Protein AF-0000000087433426 (afdb_homodimer)

Organism: NCBI:txid62062

InterPro domains:
  IPR005617 Groucho/TLE, N-terminal Q-rich domain [PF03920] (25-89)
  IPR009146 Groucho/transducin-like enhancer [PTHR10814] (16-89)

Structure (mmCIF, N/CA/C/O backbone):
data_AF-0000000087433426-model_v1
#
loop_
_entity.id
_entity.type
_entity.pdbx_description
1 polymer 'Groucho/TLE N-terminal Q-rich domain-containing protein'
#
loop_
_atom_site.group_PDB
_atom_site.id
_atom_site.type_symbol
_atom_site.label_atom_id
_atom_site.label_alt_id
_atom_site.label_comp_id
_atom_site.label_asym_id
_atom_site.label_entity_id
_atom_site.label_seq_id
_atom_site.pdbx_PDB_ins_code
_atom_site.Cartn_x
_atom_site.Cartn_y
_atom_site.Cartn_z
_atom_site.occupancy
_atom_site.B_iso_or_equiv
_atom_site.auth_seq_id
_atom_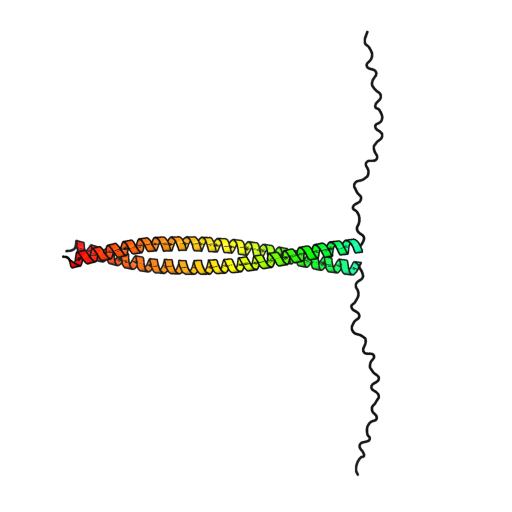site.auth_comp_id
_atom_site.auth_asym_id
_atom_site.auth_atom_id
_atom_site.pdbx_PDB_model_num
ATOM 1 N N . GLY A 1 1 ? 79.25 46.031 17.391 1 28.44 1 GLY A N 1
ATOM 2 C CA . GLY A 1 1 ? 78.562 47.062 18.188 1 28.44 1 GLY A CA 1
ATOM 3 C C . GLY A 1 1 ? 77.062 46.906 18.266 1 28.44 1 GLY A C 1
ATOM 4 O O . GLY A 1 1 ? 76.375 46.75 17.234 1 28.44 1 GLY A O 1
ATOM 5 N N . ILE A 1 2 ? 76.562 46.281 19.422 1 36 2 ILE A N 1
ATOM 6 C CA . ILE A 1 2 ? 75.438 45.469 19.719 1 36 2 ILE A CA 1
ATOM 7 C C . ILE A 1 2 ? 74.188 46.312 19.75 1 36 2 ILE A C 1
ATOM 9 O O . ILE A 1 2 ? 74 47.188 20.609 1 36 2 ILE A O 1
ATOM 13 N N . CYS A 1 3 ? 73.875 46.906 18.469 1 35.88 3 CYS A N 1
ATOM 14 C CA . CYS A 1 3 ? 72.75 47.781 18.219 1 35.88 3 CYS A CA 1
ATOM 15 C C . CYS A 1 3 ? 71.5 47.25 18.891 1 35.88 3 CYS A C 1
ATOM 17 O O . CYS A 1 3 ? 71.125 46.062 18.703 1 35.88 3 CYS A O 1
ATOM 19 N N . GLY A 1 4 ? 71.125 47.719 20.125 1 34.09 4 GLY A N 1
ATOM 20 C CA . GLY A 1 4 ? 70.062 47.531 21.109 1 34.09 4 GLY A CA 1
ATOM 21 C C . GLY A 1 4 ? 68.688 47.625 20.5 1 34.09 4 GLY A C 1
ATOM 22 O O . GLY A 1 4 ? 68.375 48.562 19.75 1 34.09 4 GLY A O 1
ATOM 23 N N . ALA A 1 5 ? 68.062 46.438 20.234 1 41.5 5 ALA A N 1
ATOM 24 C CA . ALA A 1 5 ? 66.75 46.156 19.734 1 41.5 5 ALA A CA 1
ATOM 25 C C . ALA A 1 5 ? 65.688 46.938 20.516 1 41.5 5 ALA A C 1
ATOM 27 O O . ALA A 1 5 ? 65.562 46.781 21.719 1 41.5 5 ALA A O 1
ATOM 28 N N . ARG A 1 6 ? 65.75 48.312 20.234 1 38.75 6 ARG A N 1
ATOM 29 C CA . ARG A 1 6 ? 64.688 49.125 20.828 1 38.75 6 ARG A CA 1
ATOM 30 C C . ARG A 1 6 ? 63.312 48.406 20.781 1 38.75 6 ARG A C 1
ATOM 32 O O . ARG A 1 6 ? 62.938 47.906 19.719 1 38.75 6 ARG A O 1
ATOM 39 N N . THR A 1 7 ? 62.844 47.812 21.922 1 39.16 7 THR A N 1
ATOM 40 C CA . THR A 1 7 ? 61.594 47.188 22.328 1 39.16 7 THR A CA 1
ATOM 41 C C . THR A 1 7 ? 60.406 48.094 21.953 1 39.16 7 THR A C 1
ATOM 43 O O . THR A 1 7 ? 60.344 49.25 22.344 1 39.16 7 THR A O 1
ATOM 46 N N . MET A 1 8 ? 60 47.969 20.688 1 36.06 8 MET A N 1
ATOM 47 C CA . MET A 1 8 ? 58.844 48.688 20.141 1 36.06 8 MET A CA 1
ATOM 48 C C . MET A 1 8 ? 57.688 48.719 21.156 1 36.06 8 MET A C 1
ATOM 50 O O . MET A 1 8 ? 57.438 47.719 21.844 1 36.06 8 MET A O 1
ATOM 54 N N . TYR A 1 9 ? 57.406 49.875 21.828 1 38.72 9 TYR A N 1
ATOM 55 C CA . TYR A 1 9 ? 56.344 50.188 22.766 1 38.72 9 TYR A CA 1
ATOM 56 C C . TYR A 1 9 ? 55.031 49.625 22.297 1 38.72 9 TYR A C 1
ATOM 58 O O . TYR A 1 9 ? 54.75 49.562 21.109 1 38.72 9 TYR A O 1
ATOM 66 N N . PRO A 1 10 ? 54.438 48.719 23.094 1 42.25 10 PRO A N 1
ATOM 67 C CA . PRO A 1 10 ? 53.156 48.062 22.875 1 42.25 10 PRO A CA 1
ATOM 68 C C . PRO A 1 10 ? 52.031 49.062 22.531 1 42.25 10 PRO A C 1
ATOM 70 O O . PRO A 1 10 ? 51.844 50.062 23.234 1 42.25 10 PRO A O 1
ATOM 73 N N . GLN A 1 11 ? 52 49.625 21.297 1 40.22 11 GLN A N 1
ATOM 74 C CA . GLN A 1 11 ? 50.875 50.469 20.984 1 40.22 11 GLN A CA 1
ATOM 75 C C . GLN A 1 11 ? 49.594 49.938 21.594 1 40.22 11 GLN A C 1
ATOM 77 O O . GLN A 1 11 ? 49.281 48.75 21.469 1 40.22 11 GLN A O 1
ATOM 82 N N . GLY A 1 12 ? 49.219 50.438 22.828 1 41.69 12 GLY A N 1
ATOM 83 C CA . GLY A 1 12 ? 48 50.188 23.531 1 41.69 12 GLY A CA 1
ATOM 84 C C . GLY A 1 12 ? 46.781 50.062 22.609 1 41.69 12 GLY A C 1
ATOM 85 O O . GLY A 1 12 ? 46.469 51.031 21.891 1 41.69 12 GLY A O 1
ATOM 86 N N . ARG A 1 13 ? 46.688 48.906 21.875 1 44.41 13 ARG A N 1
ATOM 87 C CA . ARG A 1 13 ? 45.469 48.656 21.125 1 44.41 13 ARG A CA 1
ATOM 88 C C . ARG A 1 13 ? 44.219 49.094 21.891 1 44.41 13 ARG A C 1
ATOM 90 O O . ARG A 1 13 ? 44.031 48.688 23.031 1 44.41 13 ARG A O 1
ATOM 97 N N . HIS A 1 14 ? 43.875 50.375 21.797 1 47.84 14 HIS A N 1
ATOM 98 C CA . HIS A 1 14 ? 42.594 50.781 22.375 1 47.84 14 HIS A CA 1
ATOM 99 C C . HIS A 1 14 ? 41.531 49.688 22.188 1 47.84 14 HIS A C 1
ATOM 101 O O . HIS A 1 14 ? 41.5 49.031 21.156 1 47.84 14 HIS A O 1
ATOM 107 N N . PRO A 1 15 ? 40.938 49.062 23.281 1 45.38 15 PRO A N 1
ATOM 108 C CA . PRO A 1 15 ? 39.844 48.094 23.188 1 45.38 15 PRO A CA 1
ATOM 109 C C . PRO A 1 15 ? 38.719 48.531 22.234 1 45.38 15 PRO A C 1
ATOM 111 O O . PRO A 1 15 ? 38.281 49.688 22.281 1 45.38 15 PRO A O 1
ATOM 114 N N . THR A 1 16 ? 38.75 48.312 20.938 1 46.22 16 THR A N 1
ATOM 115 C CA . THR A 1 16 ? 37.594 48.531 20.109 1 46.22 16 THR A CA 1
ATOM 116 C C . THR A 1 16 ? 36.281 48.219 20.875 1 46.22 16 THR A C 1
ATOM 118 O O . THR A 1 16 ? 36.219 47.219 21.562 1 46.22 16 THR A O 1
ATOM 121 N N . PRO A 1 17 ? 35.5 49.219 21.328 1 45.5 17 PRO A N 1
ATOM 122 C CA . PRO A 1 17 ? 34.219 48.844 21.953 1 45.5 17 PRO A CA 1
ATOM 123 C C . PRO A 1 17 ? 33.562 47.625 21.312 1 45.5 17 PRO A C 1
ATOM 125 O O . PRO A 1 17 ? 33.469 47.531 20.094 1 45.5 17 PRO A O 1
ATOM 128 N N . HIS A 1 18 ? 33.906 46.438 21.609 1 46.41 18 HIS A N 1
ATOM 129 C CA . HIS A 1 18 ? 33.094 45.281 21.25 1 46.41 18 HIS A CA 1
ATOM 130 C C . HIS A 1 18 ? 31.594 45.656 21.219 1 46.41 18 HIS A C 1
ATOM 132 O O . HIS A 1 18 ? 31.016 45.969 22.266 1 46.41 18 HIS A O 1
ATOM 138 N N . GLN A 1 19 ? 31.078 46.375 20.141 1 46.88 19 GLN A N 1
ATOM 139 C CA . GLN A 1 19 ? 29.625 46.469 20.047 1 46.88 19 GLN A CA 1
ATOM 140 C C . GLN A 1 19 ? 28.938 45.219 20.609 1 46.88 19 GLN A C 1
ATOM 142 O O . GLN A 1 19 ? 29.328 44.094 20.312 1 46.88 19 GLN A O 1
ATOM 147 N N . ALA A 1 20 ? 28.359 45.25 21.75 1 50.59 20 ALA A N 1
ATOM 148 C CA . ALA A 1 20 ? 27.625 44.156 22.406 1 50.59 20 ALA A CA 1
ATOM 149 C C . ALA A 1 20 ? 26.859 43.312 21.375 1 50.59 20 ALA A C 1
ATOM 151 O O . ALA A 1 20 ? 26.5 43.812 20.312 1 50.59 20 ALA A O 1
ATOM 152 N N . PRO A 1 21 ? 26.781 42.094 21.297 1 51.69 21 PRO A N 1
ATOM 153 C CA . PRO A 1 21 ? 25.953 41.312 20.359 1 51.69 21 PRO A CA 1
ATOM 154 C C . PRO A 1 21 ? 24.625 42 20.062 1 51.69 21 PRO A C 1
ATOM 156 O O . PRO A 1 21 ? 24.156 42.875 20.828 1 51.69 21 PRO A O 1
ATOM 159 N N . GLY A 1 22 ? 24.172 42.031 18.75 1 48.41 22 GLY A N 1
ATOM 160 C CA . GLY A 1 22 ? 22.953 42.594 18.188 1 48.41 22 GLY A CA 1
ATOM 161 C C . GLY A 1 22 ? 21.766 42.469 19.125 1 48.41 22 GLY A C 1
ATOM 162 O O . GLY A 1 22 ? 21.547 41.438 19.75 1 48.41 22 GLY A O 1
ATOM 163 N N . GLN A 1 23 ? 21.422 43.375 19.844 1 55.66 23 GLN A N 1
ATOM 164 C CA . GLN A 1 23 ? 20.188 43.406 20.625 1 55.66 23 GLN A CA 1
ATOM 165 C C . GLN A 1 23 ? 19.062 42.688 19.891 1 55.66 23 GLN A C 1
ATOM 167 O O . GLN A 1 23 ? 18.781 42.969 18.734 1 55.66 23 GLN A O 1
ATOM 172 N N . PRO A 1 24 ? 18.703 41.4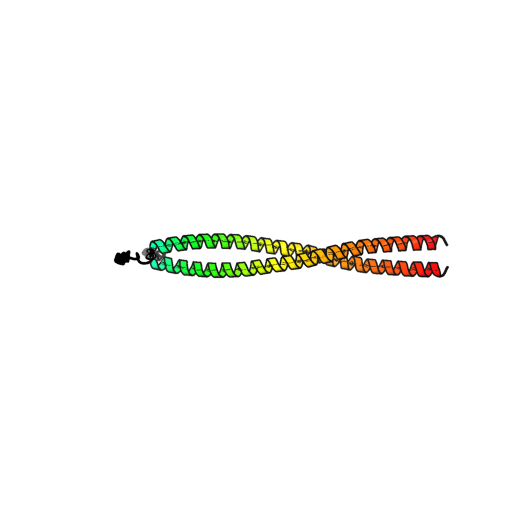69 20.219 1 58.44 24 PRO A N 1
ATOM 173 C CA . PRO A 1 24 ? 17.562 40.844 19.562 1 58.44 24 PRO A CA 1
ATOM 174 C C . PRO A 1 24 ? 16.391 41.781 19.344 1 58.44 24 PRO A C 1
ATOM 176 O O . PRO A 1 24 ? 16.062 42.594 20.25 1 58.44 24 PRO A O 1
ATOM 179 N N . PHE A 1 25 ? 16.266 42.344 18.25 1 61.62 25 PHE A N 1
ATOM 180 C CA . PHE A 1 25 ? 15.141 43.219 17.906 1 61.62 25 PHE A CA 1
ATOM 181 C C . PHE A 1 25 ? 13.859 42.75 18.562 1 61.62 25 PHE A C 1
ATOM 183 O O . PHE A 1 25 ? 13.398 41.625 18.312 1 61.62 25 PHE A O 1
ATOM 190 N N . LYS A 1 26 ? 13.609 43.125 19.766 1 73.75 26 LYS A N 1
ATOM 191 C CA . LYS A 1 26 ? 12.391 42.781 20.484 1 73.75 26 LYS A CA 1
ATOM 192 C C . LYS A 1 26 ? 11.156 43.281 19.734 1 73.75 26 LYS A C 1
ATOM 194 O O . LYS A 1 26 ? 11 44.5 19.531 1 73.75 26 LYS A O 1
ATOM 199 N N . PHE A 1 27 ? 10.453 42.531 19.016 1 77.88 27 PHE A N 1
ATOM 200 C CA . PHE A 1 27 ? 9.219 42.844 18.312 1 77.88 27 PHE A CA 1
ATOM 201 C C . PHE A 1 27 ? 8.172 43.406 19.266 1 77.88 27 PHE A C 1
ATOM 203 O O . PHE A 1 27 ? 8.094 42.969 20.422 1 77.88 27 PHE A O 1
ATOM 210 N N . THR A 1 28 ? 7.562 44.531 18.781 1 89.19 28 THR A N 1
ATOM 211 C CA . THR A 1 28 ? 6.379 44.969 19.5 1 89.19 28 THR A CA 1
ATOM 212 C C . THR A 1 28 ? 5.293 43.906 19.469 1 89.19 28 THR A C 1
ATOM 214 O O . THR A 1 28 ? 5.379 42.938 18.703 1 89.19 28 THR A O 1
ATOM 217 N N . ILE A 1 29 ? 4.348 43.938 20.281 1 88.5 29 ILE A N 1
ATOM 218 C CA . ILE A 1 29 ? 3.277 42.938 20.375 1 88.5 29 ILE A CA 1
ATOM 219 C C . ILE A 1 29 ? 2.557 42.844 19.031 1 88.5 29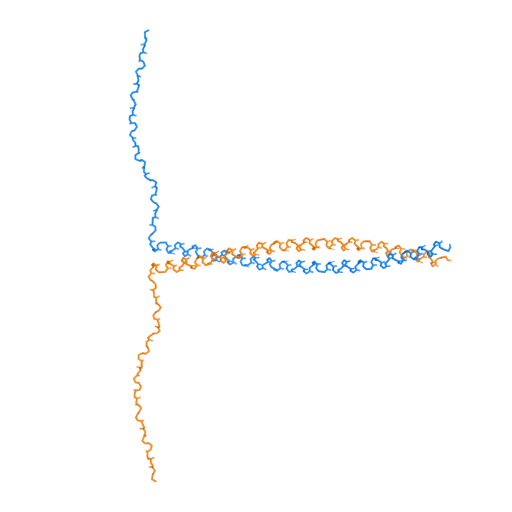 ILE A C 1
ATOM 221 O O . ILE A 1 29 ? 2.33 41.719 18.531 1 88.5 29 ILE A O 1
ATOM 225 N N . PRO A 1 30 ? 2.32 44 18.297 1 88.81 30 PRO A N 1
ATOM 226 C CA . PRO A 1 30 ? 1.675 43.906 16.984 1 88.81 30 PRO A CA 1
ATOM 227 C C . PRO A 1 30 ? 2.559 43.219 15.953 1 88.81 30 PRO A C 1
ATOM 229 O O . PRO A 1 30 ? 2.057 42.5 15.102 1 88.81 30 PRO A O 1
ATOM 232 N N . GLU A 1 31 ? 3.818 43.469 16.109 1 90.56 31 GLU A N 1
ATOM 233 C CA . GLU A 1 31 ? 4.75 42.844 15.172 1 90.56 31 GLU A CA 1
ATOM 234 C C . GLU A 1 31 ? 4.828 41.312 15.414 1 90.56 31 GLU A C 1
ATOM 236 O O . GLU A 1 31 ? 4.926 40.562 14.461 1 90.56 31 GLU A O 1
ATOM 241 N N . SER A 1 32 ? 4.906 40.969 16.672 1 91.12 32 SER A N 1
ATOM 242 C CA . SER A 1 32 ? 4.918 39.531 17.031 1 91.12 32 SER A CA 1
ATOM 243 C C . SER A 1 32 ? 3.652 38.844 16.547 1 91.12 32 SER A C 1
ATOM 245 O O . SER A 1 32 ? 3.711 37.719 16.062 1 91.12 32 SER A O 1
ATOM 247 N N . LEU A 1 33 ? 2.521 39.469 16.641 1 92.06 33 LEU A N 1
ATOM 248 C CA . LEU A 1 33 ? 1.243 38.906 16.188 1 92.06 33 LEU A CA 1
ATOM 249 C C . LEU A 1 33 ? 1.254 38.688 14.68 1 92.06 33 LEU A C 1
ATOM 251 O O . LEU A 1 33 ? 0.794 37.625 14.203 1 92.06 33 LEU A O 1
ATOM 255 N N . ASP A 1 34 ? 1.768 39.594 13.922 1 93.12 34 ASP A N 1
ATOM 256 C CA . ASP A 1 34 ? 1.85 39.469 12.477 1 93.12 34 ASP A CA 1
ATOM 257 C C . ASP A 1 34 ? 2.754 38.312 12.078 1 93.12 34 ASP A C 1
ATOM 259 O O . ASP A 1 34 ? 2.443 37.562 11.141 1 93.12 34 ASP A O 1
ATOM 263 N N . ARG A 1 35 ? 3.887 38.219 12.773 1 94.75 35 ARG A N 1
ATOM 264 C CA . ARG A 1 35 ? 4.848 37.156 12.477 1 94.75 35 ARG A CA 1
ATOM 265 C C . ARG A 1 35 ? 4.234 35.781 12.727 1 94.75 35 ARG A C 1
ATOM 267 O O . ARG A 1 35 ? 4.391 34.875 11.906 1 94.75 35 ARG A O 1
ATOM 274 N N . ILE A 1 36 ? 3.48 35.562 13.789 1 95.5 36 ILE A N 1
ATOM 275 C CA . ILE A 1 36 ? 2.902 34.25 14.125 1 95.5 36 ILE A CA 1
ATOM 276 C C . ILE A 1 36 ? 1.77 33.938 13.156 1 95.5 36 ILE A C 1
ATOM 278 O O . ILE A 1 36 ? 1.563 32.781 12.797 1 95.5 36 ILE A O 1
ATOM 282 N N . LYS A 1 37 ? 1.033 35 12.742 1 95.44 37 LYS A N 1
ATOM 283 C CA . LYS A 1 37 ? -0.017 34.781 11.75 1 95.44 37 LYS A CA 1
ATOM 284 C C . LYS A 1 37 ? 0.56 34.219 10.445 1 95.44 37 LYS A C 1
ATOM 286 O O . LYS A 1 37 ? -0.029 33.344 9.828 1 95.44 37 LYS A O 1
ATOM 291 N N . GLU A 1 38 ? 1.686 34.812 10.078 1 95.75 38 GLU A N 1
ATOM 292 C CA . GLU A 1 38 ? 2.348 34.344 8.859 1 95.75 38 GLU A CA 1
ATOM 293 C C . GLU A 1 38 ? 2.822 32.875 9.016 1 95.75 38 GLU A C 1
ATOM 295 O O . GLU A 1 38 ? 2.654 32.062 8.109 1 95.75 38 GLU A O 1
ATOM 300 N N . GLU A 1 39 ? 3.439 32.594 10.141 1 96.62 39 GLU A N 1
ATOM 301 C CA . GLU A 1 39 ? 3.9 31.234 10.422 1 96.62 39 GLU A CA 1
ATOM 302 C C . GLU A 1 39 ? 2.73 30.266 10.484 1 96.62 39 GLU A C 1
ATOM 304 O O . GLU A 1 39 ? 2.85 29.109 10.055 1 96.62 39 GLU A O 1
ATOM 309 N N . PHE A 1 40 ? 1.66 30.75 11.102 1 96.81 40 PHE A N 1
ATOM 310 C CA . PHE A 1 40 ? 0.448 29.938 11.195 1 96.81 40 PHE A CA 1
ATOM 311 C C . PHE A 1 40 ? -0.089 29.594 9.812 1 96.81 40 PHE A C 1
ATOM 313 O O . PHE A 1 40 ? -0.458 28.453 9.547 1 96.81 40 PHE A O 1
ATOM 320 N N . ARG A 1 41 ? -0.13 30.641 8.969 1 95.81 41 ARG A N 1
ATOM 321 C CA . ARG A 1 41 ? -0.581 30.422 7.598 1 95.81 41 ARG A CA 1
ATOM 322 C C . ARG A 1 41 ? 0.332 29.438 6.867 1 95.81 41 ARG A C 1
ATOM 324 O O . ARG A 1 41 ? -0.141 28.594 6.105 1 95.81 41 ARG A O 1
ATOM 331 N N . PHE A 1 42 ? 1.621 29.594 7.039 1 97.56 42 PHE A N 1
ATOM 332 C CA . PHE A 1 42 ? 2.592 28.688 6.441 1 97.56 42 PHE A CA 1
ATOM 333 C C . PHE A 1 42 ? 2.371 27.266 6.934 1 97.56 42 PHE A C 1
ATOM 335 O O . PHE A 1 42 ? 2.35 26.328 6.137 1 97.56 42 PHE A O 1
ATOM 342 N N . LEU A 1 43 ? 2.203 27.031 8.195 1 97.31 43 LEU A N 1
ATOM 343 C CA . LEU A 1 43 ? 1.975 25.703 8.789 1 97.31 43 LEU A CA 1
ATOM 344 C C . LEU A 1 43 ? 0.656 25.125 8.297 1 97.31 43 LEU A C 1
ATOM 346 O O . LEU A 1 43 ? 0.563 23.906 8.055 1 97.31 43 LEU A O 1
ATOM 350 N N . GLN A 1 44 ? -0.35 25.969 8.164 1 96.69 44 GLN A N 1
ATOM 351 C CA . GLN A 1 44 ? -1.628 25.531 7.617 1 96.69 44 GLN A CA 1
ATOM 352 C C . GLN A 1 44 ? -1.462 24.969 6.207 1 96.69 44 GLN A C 1
ATOM 354 O O . GLN A 1 44 ? -2.043 23.938 5.871 1 96.69 44 GLN A O 1
ATOM 359 N N . ALA A 1 45 ? -0.714 25.688 5.383 1 97.69 45 ALA A N 1
ATOM 360 C CA . ALA A 1 45 ? -0.457 25.234 4.02 1 97.69 45 ALA A CA 1
ATOM 361 C C . ALA A 1 45 ? 0.292 23.906 4.023 1 97.69 45 ALA A C 1
ATOM 363 O O . ALA A 1 45 ? -0.024 23 3.24 1 97.69 45 ALA A O 1
ATOM 364 N N . GLN A 1 46 ? 1.269 23.719 4.883 1 96.88 46 GLN A N 1
ATOM 365 C CA . GLN A 1 46 ? 2.016 22.469 5.004 1 96.88 46 GLN A CA 1
ATOM 366 C C . GLN A 1 46 ? 1.117 21.328 5.488 1 96.88 46 GLN A C 1
ATOM 368 O O . GLN A 1 46 ? 1.223 20.203 5.004 1 96.88 46 GLN A O 1
ATOM 373 N N . TYR A 1 47 ? 0.283 21.734 6.453 1 97.69 47 TYR A N 1
ATOM 374 C CA . TYR A 1 47 ? -0.662 20.75 6.973 1 97.69 47 TYR A CA 1
ATOM 375 C C . TYR A 1 47 ? -1.591 20.25 5.875 1 97.69 47 TYR A C 1
ATOM 377 O O . TYR A 1 47 ? -1.84 19.047 5.766 1 97.69 47 TYR A O 1
ATOM 385 N N . HIS A 1 48 ? -2.135 21.188 5.062 1 97.38 48 HIS A N 1
ATOM 386 C CA . HIS A 1 48 ? -3 20.812 3.947 1 97.38 48 HIS A CA 1
ATOM 387 C C . HIS A 1 48 ? -2.26 19.938 2.943 1 97.38 48 HIS A C 1
ATOM 389 O O . HIS A 1 48 ? -2.818 18.969 2.432 1 97.38 48 HIS A O 1
ATOM 395 N N . SER A 1 49 ? -1.046 20.266 2.613 1 97.62 49 SER A N 1
ATOM 396 C CA . SER A 1 49 ? -0.229 19.484 1.697 1 97.62 49 SER A CA 1
ATOM 397 C C . SER A 1 49 ? 0.002 18.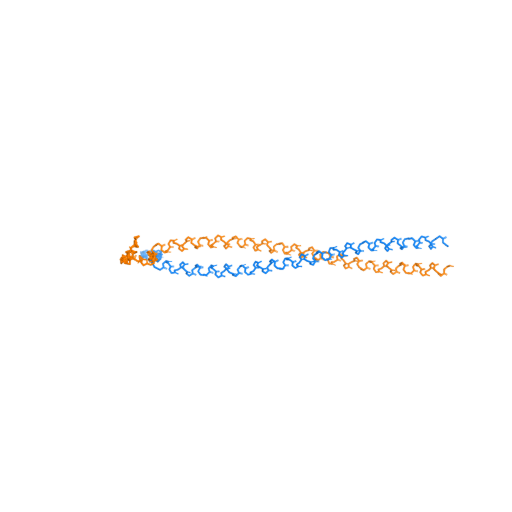062 2.232 1 97.62 49 SER A C 1
ATOM 399 O O . SER A 1 49 ? -0.096 17.094 1.487 1 97.62 49 SER A O 1
ATOM 401 N N . LEU A 1 50 ? 0.342 17.984 3.455 1 97.19 50 LEU A N 1
ATOM 402 C CA . LEU A 1 50 ? 0.574 16.688 4.094 1 97.19 50 LEU A CA 1
ATOM 403 C C . LEU A 1 50 ? -0.698 15.852 4.094 1 97.19 50 LEU A C 1
ATOM 405 O O . LEU A 1 50 ? -0.639 14.633 3.934 1 97.19 50 LEU A O 1
ATOM 409 N N . LYS A 1 51 ? -1.824 16.484 4.289 1 97.69 51 LYS A N 1
ATOM 410 C CA . LYS A 1 51 ? -3.102 15.789 4.254 1 97.69 51 LYS A CA 1
ATOM 411 C C . LYS A 1 51 ? -3.348 15.164 2.885 1 97.69 51 LYS A C 1
ATOM 413 O O . LYS A 1 51 ? -3.793 14.016 2.791 1 97.69 51 LYS A O 1
ATOM 418 N N . LEU A 1 52 ? -3.092 15.898 1.841 1 98 52 LEU A N 1
ATOM 419 C CA . LEU A 1 52 ? -3.246 15.391 0.482 1 98 52 LEU A CA 1
ATOM 420 C C . LEU A 1 52 ? -2.305 14.211 0.232 1 98 52 LEU A C 1
ATOM 422 O O . LEU A 1 52 ? -2.691 13.227 -0.39 1 98 52 LEU A O 1
ATOM 426 N N . GLU A 1 53 ? -1.101 14.312 0.722 1 96.75 53 GLU A N 1
ATOM 427 C CA . GLU A 1 53 ? -0.122 13.234 0.585 1 96.75 53 GLU A CA 1
ATOM 428 C C . GLU A 1 53 ? -0.576 11.977 1.323 1 96.75 53 GLU A C 1
ATOM 430 O O . GLU A 1 53 ? -0.407 10.867 0.824 1 96.75 53 GLU A O 1
ATOM 435 N N . CYS A 1 54 ? -1.062 12.195 2.537 1 97.06 54 CYS A N 1
ATOM 436 C CA . CYS A 1 54 ? -1.57 11.078 3.326 1 97.06 54 CYS A CA 1
ATOM 437 C C . CYS A 1 54 ? -2.703 10.367 2.596 1 97.06 54 CYS A C 1
ATOM 439 O O . CYS A 1 54 ? -2.758 9.133 2.58 1 97.06 54 CYS A O 1
ATOM 441 N N . GLU A 1 55 ? -3.576 11.148 2.006 1 97.56 55 GLU A N 1
ATOM 442 C CA . GLU A 1 55 ? -4.684 10.586 1.238 1 97.56 55 GLU A CA 1
ATOM 443 C C . GLU A 1 55 ? -4.176 9.805 0.027 1 97.56 55 GLU A C 1
ATOM 445 O O . GLU A 1 55 ? -4.691 8.734 -0.291 1 97.56 55 GLU A O 1
ATOM 450 N N . LYS A 1 56 ? -3.238 10.328 -0.653 1 98.25 56 LYS A N 1
ATOM 451 C CA . LYS A 1 56 ? -2.619 9.648 -1.787 1 98.25 56 LYS A CA 1
ATOM 452 C C . LYS A 1 56 ? -1.98 8.328 -1.356 1 98.25 56 LYS A C 1
ATOM 454 O O . LYS A 1 56 ? -2.186 7.297 -1.997 1 98.25 56 LYS A O 1
ATOM 459 N N . LEU A 1 57 ? -1.246 8.32 -0.33 1 98.31 57 LEU A N 1
ATOM 460 C CA . LEU A 1 57 ? -0.577 7.129 0.188 1 98.31 57 LEU A CA 1
ATOM 461 C C . LEU A 1 57 ? -1.593 6.07 0.601 1 98.31 57 LEU A C 1
ATOM 463 O O . LEU A 1 57 ? -1.385 4.879 0.362 1 98.31 57 LEU A O 1
ATOM 467 N N . ALA A 1 58 ? -2.643 6.543 1.258 1 98.19 58 ALA A N 1
ATOM 468 C CA . ALA A 1 58 ? -3.703 5.625 1.66 1 98.19 58 ALA A CA 1
ATOM 469 C C . ALA A 1 58 ? -4.32 4.934 0.446 1 98.19 58 ALA A C 1
ATOM 471 O O . ALA A 1 58 ? -4.57 3.727 0.47 1 98.19 58 ALA A O 1
ATOM 472 N N . SER A 1 59 ? -4.59 5.695 -0.632 1 98.56 59 SER A N 1
ATOM 473 C CA . SER A 1 59 ? -5.129 5.148 -1.873 1 98.56 59 SER A CA 1
ATOM 474 C C . SER A 1 59 ? -4.164 4.152 -2.506 1 98.56 59 SER A C 1
ATOM 476 O O . SER A 1 59 ? -4.574 3.076 -2.945 1 98.56 59 SER A O 1
ATOM 478 N N . GLU A 1 60 ? -2.943 4.508 -2.543 1 98.38 60 GLU A N 1
ATOM 479 C CA . GLU A 1 60 ? -1.916 3.645 -3.117 1 98.38 60 GLU A CA 1
ATOM 480 C C . GLU A 1 60 ? -1.768 2.355 -2.314 1 98.38 60 GLU A C 1
ATOM 482 O O . GLU A 1 60 ? -1.601 1.277 -2.887 1 98.38 60 GLU A O 1
ATOM 487 N N . LYS A 1 61 ? -1.849 2.459 -1.054 1 98.69 61 LYS A N 1
ATOM 488 C CA . LYS A 1 61 ? -1.813 1.282 -0.189 1 98.69 61 LYS A CA 1
ATOM 489 C C . LYS A 1 61 ? -2.965 0.333 -0.505 1 98.69 61 LYS A C 1
ATOM 491 O O . LYS A 1 61 ? -2.766 -0.879 -0.617 1 98.69 61 LYS A O 1
ATOM 496 N N . THR A 1 62 ? -4.109 0.908 -0.625 1 98.69 62 THR A N 1
ATOM 497 C CA . THR A 1 62 ? -5.301 0.116 -0.925 1 98.69 62 THR A CA 1
ATOM 498 C C . THR A 1 62 ? -5.164 -0.574 -2.279 1 98.69 62 THR A C 1
ATOM 500 O O . THR A 1 62 ? -5.535 -1.74 -2.428 1 98.69 62 THR A O 1
ATOM 503 N N . GLU A 1 63 ? -4.609 0.105 -3.25 1 98.5 63 GLU A N 1
ATOM 504 C CA . GLU A 1 63 ? -4.387 -0.46 -4.578 1 98.5 63 GLU A CA 1
ATOM 505 C C . GLU A 1 63 ? -3.389 -1.614 -4.523 1 98.5 63 GLU A C 1
ATOM 507 O O . GLU A 1 63 ? -3.629 -2.676 -5.105 1 98.5 63 GLU A O 1
ATOM 512 N N . MET A 1 64 ? -2.359 -1.427 -3.807 1 98.69 64 MET A N 1
ATOM 513 C CA . MET A 1 64 ? -1.351 -2.473 -3.668 1 98.69 64 MET A CA 1
ATOM 514 C C . MET A 1 64 ? -1.931 -3.699 -2.973 1 98.69 64 MET A C 1
ATOM 516 O O . MET A 1 64 ? -1.595 -4.832 -3.32 1 98.69 64 MET A O 1
ATOM 520 N N . GLN A 1 65 ? -2.727 -3.424 -1.984 1 98.44 65 GLN A N 1
ATOM 521 C CA . GLN A 1 65 ? -3.412 -4.504 -1.282 1 98.44 65 GLN A CA 1
ATOM 522 C C . GLN A 1 65 ? -4.297 -5.305 -2.234 1 98.44 65 GLN A C 1
ATOM 524 O O . GLN A 1 65 ? -4.324 -6.535 -2.178 1 98.44 65 GLN A O 1
ATOM 529 N N . ARG A 1 66 ? -5.043 -4.578 -3.088 1 98.81 66 ARG A N 1
ATOM 530 C CA . ARG A 1 66 ? -5.91 -5.234 -4.059 1 98.81 66 ARG A CA 1
ATOM 531 C C . ARG A 1 66 ? -5.105 -6.133 -4.992 1 98.81 66 ARG A C 1
ATOM 533 O O . ARG A 1 66 ? -5.5 -7.27 -5.262 1 98.81 66 ARG A O 1
ATOM 540 N N . HIS A 1 67 ? -4.012 -5.742 -5.504 1 98.69 67 HIS A N 1
ATOM 541 C CA . HIS A 1 67 ? -3.137 -6.535 -6.359 1 98.69 67 HIS A CA 1
ATOM 542 C C . HIS A 1 67 ? -2.555 -7.727 -5.609 1 98.69 67 HIS A C 1
ATOM 544 O O . HIS A 1 67 ? -2.473 -8.828 -6.152 1 98.69 67 HIS A O 1
ATOM 550 N N . TYR A 1 68 ? -2.113 -7.449 -4.336 1 98.88 68 TYR A N 1
ATOM 551 C CA . TYR A 1 68 ? -1.608 -8.516 -3.484 1 98.88 68 TYR A CA 1
ATOM 552 C C . TYR A 1 68 ? -2.633 -9.641 -3.352 1 98.88 68 TYR A C 1
ATOM 554 O O . TYR A 1 68 ? -2.322 -10.805 -3.598 1 98.88 68 TYR A O 1
ATOM 562 N N . VAL A 1 69 ? -3.814 -9.344 -3.02 1 98.81 69 VAL A N 1
ATOM 563 C CA . VAL A 1 69 ? -4.875 -10.328 -2.812 1 98.81 69 VAL A CA 1
ATOM 564 C C . VAL A 1 69 ? -5.141 -11.078 -4.113 1 98.81 69 VAL A C 1
ATOM 566 O O . VAL A 1 69 ? -5.309 -12.305 -4.105 1 98.81 69 VAL A O 1
ATOM 569 N N . MET A 1 70 ? -5.152 -10.367 -5.25 1 98.81 70 MET A N 1
ATOM 570 C CA . MET A 1 70 ? -5.418 -10.961 -6.562 1 98.81 70 MET A CA 1
ATOM 571 C C . MET A 1 70 ? -4.375 -12.016 -6.906 1 98.81 70 MET A C 1
ATOM 573 O O . MET A 1 70 ? -4.723 -13.141 -7.273 1 98.81 70 MET A O 1
ATOM 577 N N . TYR A 1 71 ? -3.145 -11.656 -6.691 1 98.81 71 TYR A N 1
ATOM 578 C CA . TYR A 1 71 ? -2.078 -12.562 -7.094 1 98.81 71 TYR A CA 1
ATOM 579 C C . TYR A 1 71 ? -1.905 -13.688 -6.078 1 98.81 71 TYR A C 1
ATOM 581 O O . TYR A 1 71 ? -1.53 -14.805 -6.434 1 98.81 71 TYR A O 1
ATOM 589 N N . TYR A 1 72 ? -2.191 -13.359 -4.777 1 98.75 72 TYR A N 1
ATOM 590 C CA . TYR A 1 72 ? -2.242 -14.414 -3.768 1 98.75 72 TYR A CA 1
ATOM 591 C C . TYR A 1 72 ? -3.25 -15.492 -4.152 1 98.75 72 TYR A C 1
ATOM 593 O O . TYR A 1 72 ? -2.918 -16.672 -4.184 1 98.75 72 TYR A O 1
ATOM 601 N N . GLU A 1 73 ? -4.422 -15.078 -4.555 1 98.69 73 GLU A N 1
ATOM 602 C CA . GLU A 1 73 ? -5.48 -15.984 -4.98 1 98.69 73 GLU A CA 1
ATOM 603 C C . GLU A 1 73 ? -5.094 -16.719 -6.258 1 98.69 73 GLU A C 1
ATOM 605 O O . GLU A 1 73 ? -5.332 -17.922 -6.387 1 98.69 73 GLU A O 1
ATOM 610 N N . MET A 1 74 ? -4.539 -15.961 -7.121 1 98.56 74 MET A N 1
ATOM 611 C CA . MET A 1 74 ? -4.105 -16.547 -8.383 1 98.56 74 MET A CA 1
ATOM 612 C C . MET A 1 74 ? -3.064 -17.641 -8.148 1 98.56 74 MET A C 1
ATOM 614 O O . MET A 1 74 ? -3.154 -18.719 -8.727 1 98.56 74 MET A O 1
ATOM 618 N N . SER A 1 75 ? -2.086 -17.375 -7.316 1 98.62 75 SER A N 1
ATOM 619 C CA . SER A 1 75 ? -1.034 -18.328 -7.008 1 98.62 75 SER A CA 1
ATOM 620 C C . SER A 1 75 ? -1.603 -19.578 -6.328 1 98.62 75 SER A C 1
ATOM 622 O O . SER A 1 75 ? -1.197 -20.688 -6.637 1 98.62 75 SER A O 1
ATOM 624 N N . TYR A 1 76 ? -2.529 -19.328 -5.398 1 98.12 76 TYR A N 1
ATOM 625 C CA . TYR A 1 76 ? -3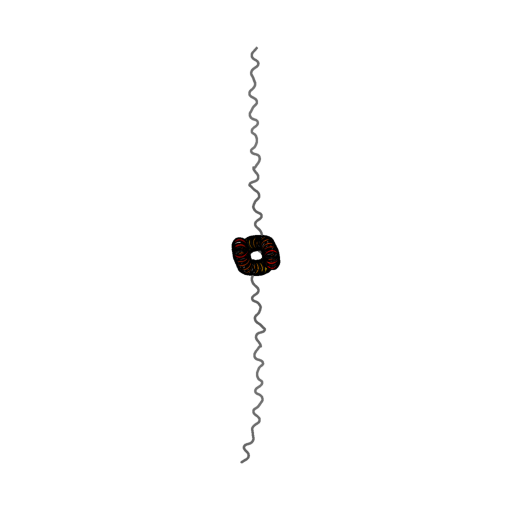.186 -20.438 -4.715 1 98.12 76 TYR A CA 1
ATOM 626 C C . TYR A 1 76 ? -3.924 -21.344 -5.703 1 98.12 76 TYR A C 1
ATOM 628 O O . TYR A 1 76 ? -3.785 -22.562 -5.668 1 98.12 76 TYR A O 1
ATOM 636 N N . GLY A 1 77 ? -4.645 -20.812 -6.609 1 98.56 77 GLY A N 1
ATOM 637 C CA . GLY A 1 77 ? -5.359 -21.547 -7.641 1 98.56 77 GLY A CA 1
ATOM 638 C C . GLY A 1 77 ? -4.434 -22.297 -8.578 1 98.56 77 GLY A C 1
ATOM 639 O O . GLY A 1 77 ? -4.676 -23.469 -8.898 1 98.56 77 GLY A O 1
ATOM 640 N N . LEU A 1 78 ? -3.412 -21.641 -9.008 1 98.5 78 LEU A N 1
ATOM 641 C CA . LEU A 1 78 ? -2.424 -22.25 -9.891 1 98.5 78 LEU A CA 1
ATOM 642 C C . LEU A 1 78 ? -1.74 -23.438 -9.219 1 98.5 78 LEU A C 1
ATOM 644 O O . LEU A 1 78 ? -1.479 -24.453 -9.859 1 98.5 78 LEU A O 1
ATOM 648 N N . ASN A 1 79 ? -1.547 -23.281 -7.949 1 96.94 79 ASN A N 1
ATOM 649 C CA . ASN A 1 79 ? -0.914 -24.359 -7.18 1 96.94 79 ASN A CA 1
ATOM 650 C C . ASN A 1 79 ? -1.788 -25.594 -7.125 1 96.94 79 ASN A C 1
ATOM 652 O O . ASN A 1 79 ? -1.291 -26.719 -7.266 1 96.94 79 ASN A O 1
ATOM 656 N N . ILE A 1 80 ? -3.004 -25.422 -6.926 1 97.19 80 ILE A N 1
ATOM 657 C CA . ILE A 1 80 ? -3.941 -26.531 -6.891 1 97.19 80 ILE A CA 1
ATOM 658 C C . ILE A 1 80 ? -3.992 -27.203 -8.258 1 97.19 80 ILE A C 1
ATOM 660 O O . ILE A 1 80 ? -3.93 -28.438 -8.359 1 97.19 80 ILE A O 1
ATOM 664 N N . GLU A 1 81 ? -4.039 -26.359 -9.25 1 96.31 81 GLU A N 1
ATOM 665 C CA . GLU A 1 81 ? -4.066 -26.875 -10.617 1 96.31 81 GLU A CA 1
ATOM 666 C C . GLU A 1 81 ? -2.764 -27.594 -10.953 1 96.31 81 GLU A C 1
ATOM 668 O O . GLU A 1 81 ? -2.781 -28.641 -11.617 1 96.31 81 GLU A O 1
ATOM 673 N N . MET A 1 82 ? -1.705 -27.016 -10.57 1 95.88 82 MET A N 1
ATOM 674 C CA . MET A 1 82 ? -0.395 -27.625 -10.797 1 95.88 82 MET A CA 1
ATOM 675 C C . MET A 1 82 ? -0.313 -29 -10.148 1 95.88 82 MET A C 1
ATOM 677 O O . MET A 1 82 ? 0.123 -29.969 -10.781 1 95.88 82 MET A O 1
ATOM 681 N N . HIS A 1 83 ? -0.83 -29.172 -8.961 1 94.38 83 HIS A N 1
ATOM 682 C CA . HIS A 1 83 ? -0.81 -30.453 -8.258 1 94.38 83 HIS A CA 1
ATOM 683 C C . HIS A 1 83 ? -1.721 -31.469 -8.938 1 94.38 83 HIS A C 1
ATOM 685 O O . HIS A 1 83 ? -1.385 -32.656 -9.016 1 94.38 83 HIS A O 1
ATOM 691 N N . LYS A 1 84 ? -2.783 -30.984 -9.469 1 95.12 84 LYS A N 1
ATOM 692 C CA . LYS A 1 84 ? -3.668 -31.859 -10.234 1 95.12 84 LYS A CA 1
ATOM 693 C C . LYS A 1 84 ? -2.973 -32.375 -11.492 1 95.12 84 LYS A C 1
ATOM 695 O O . LYS A 1 84 ? -3.031 -33.562 -11.789 1 95.12 84 LYS A O 1
ATOM 700 N N . GLN A 1 85 ? -2.227 -31.547 -12.188 1 94.75 85 GLN A N 1
ATOM 701 C CA . GLN A 1 85 ? -1.542 -31.922 -13.422 1 94.75 85 GLN A CA 1
ATOM 702 C C . GLN A 1 85 ? -0.36 -32.844 -13.133 1 94.75 85 GLN A C 1
ATOM 704 O O . GLN A 1 85 ? -0.102 -33.781 -13.891 1 94.75 85 GLN A O 1
ATOM 709 N N . VAL A 1 86 ? 0.298 -32.531 -12.062 1 94.94 86 VAL A N 1
ATOM 710 C CA . VAL A 1 86 ? 1.425 -33.375 -11.664 1 94.94 86 VAL A CA 1
ATOM 711 C C . VAL A 1 86 ? 0.933 -34.781 -11.344 1 94.94 86 VAL A C 1
ATOM 713 O O . VAL A 1 86 ? 1.556 -35.781 -11.742 1 94.94 86 VAL A O 1
ATOM 716 N N . SER A 1 87 ? -0.188 -34.906 -10.688 1 95.5 87 SER A N 1
ATOM 717 C CA . SER A 1 87 ? -0.777 -36.188 -10.344 1 95.5 87 SER A CA 1
ATOM 718 C C . SER A 1 87 ? -1.216 -36.938 -11.594 1 95.5 87 SER A C 1
ATOM 720 O O . SER A 1 87 ? -1.014 -38.156 -11.688 1 95.5 87 SER A O 1
ATOM 722 N N . LEU A 1 88 ? -1.745 -36.281 -12.539 1 95 88 LEU A N 1
ATOM 723 C CA . LEU A 1 88 ? -2.172 -36.844 -13.805 1 95 88 LEU A CA 1
ATOM 724 C C . LEU A 1 88 ? -0.97 -37.344 -14.609 1 95 88 LEU A C 1
ATOM 726 O O . LEU A 1 88 ? -1.006 -38.406 -15.203 1 95 88 LEU A O 1
ATOM 730 N N . THR A 1 89 ? 0.055 -36.562 -14.609 1 93.12 89 THR A N 1
ATOM 731 C CA . THR A 1 89 ? 1.28 -36.938 -15.312 1 93.12 89 THR A CA 1
ATOM 732 C C . THR A 1 89 ? 1.914 -38.188 -14.703 1 93.12 89 THR A C 1
ATOM 734 O O . THR A 1 89 ? 2.305 -39.094 -15.422 1 93.12 89 THR A O 1
ATOM 737 N N . HIS A 1 90 ? 1.91 -38.281 -13.367 1 93.88 90 HIS A N 1
ATOM 738 C CA . HIS A 1 90 ? 2.475 -39.438 -12.68 1 93.88 90 HIS A CA 1
ATOM 739 C C . HIS A 1 90 ? 1.645 -40.719 -12.945 1 93.88 90 HIS A C 1
ATOM 741 O O . HIS A 1 90 ? 2.195 -41.781 -13.203 1 93.88 90 HIS A O 1
ATOM 747 N N . SER A 1 91 ? 0.367 -40.594 -13.031 1 93.94 91 SER A N 1
ATOM 748 C CA . SER A 1 91 ? -0.529 -41.719 -13.297 1 93.94 91 SER A CA 1
ATOM 749 C C . SER A 1 91 ? -0.406 -42.188 -14.742 1 93.94 91 SER A C 1
ATOM 751 O O . SER A 1 91 ? -0.373 -43.406 -15.008 1 93.94 91 SER A O 1
ATOM 753 N N . SER A 1 92 ? -0.25 -41.188 -15.641 1 93.25 92 SER A N 1
ATOM 754 C CA . SER A 1 92 ? -0.109 -41.531 -17.047 1 93.25 92 SER A CA 1
ATOM 755 C C . SER A 1 92 ? 1.22 -42.219 -17.328 1 93.25 92 SER A C 1
ATOM 757 O O . SER A 1 92 ? 1.271 -43.188 -18.094 1 93.25 92 SER A O 1
ATOM 759 N N . LEU A 1 93 ? 2.221 -41.75 -16.641 1 91.56 93 LEU A N 1
ATOM 760 C CA . LEU A 1 93 ? 3.549 -42.344 -16.812 1 91.56 93 LEU A CA 1
ATOM 761 C C . LEU A 1 93 ? 3.613 -43.75 -16.188 1 91.56 93 LEU A C 1
ATOM 763 O O . LEU A 1 93 ? 4.25 -44.625 -16.734 1 91.56 93 LEU A O 1
ATOM 767 N N . SER A 1 94 ? 2.961 -43.906 -15.055 1 93.25 94 SER A N 1
ATOM 768 C CA . SER A 1 94 ? 2.902 -45.219 -14.422 1 93.25 94 SER A CA 1
ATOM 769 C C . SER A 1 94 ? 2.154 -46.219 -15.297 1 93.25 94 SER A C 1
ATOM 771 O O . SER A 1 94 ? 2.541 -47.375 -15.383 1 93.25 94 SER A O 1
ATOM 773 N N . LEU A 1 95 ? 1.137 -45.75 -16.031 1 93.31 95 LEU A N 1
ATOM 774 C CA . LEU A 1 95 ? 0.372 -46.562 -16.953 1 93.31 95 LEU A CA 1
ATOM 775 C C . LEU A 1 95 ? 1.208 -46.938 -18.188 1 93.31 95 LEU A C 1
ATOM 777 O O . LEU A 1 95 ? 1.162 -48.094 -18.656 1 93.31 95 LEU A O 1
ATOM 781 N N . LEU A 1 96 ? 2.051 -46.031 -18.656 1 86.56 96 LEU A N 1
ATOM 782 C CA . LEU A 1 96 ? 2.904 -46.281 -19.812 1 86.56 96 LEU A CA 1
ATOM 783 C C . LEU A 1 96 ? 3.998 -47.281 -19.484 1 86.56 96 LEU A C 1
ATOM 785 O O . LEU A 1 96 ? 4.359 -48.094 -20.344 1 86.56 96 LEU A O 1
ATOM 789 N N . TYR A 1 97 ? 4.52 -47.219 -18.203 1 90.12 97 TYR A N 1
ATOM 790 C CA . TYR A 1 97 ? 5.578 -48.156 -17.797 1 90.12 97 TYR A CA 1
ATOM 791 C C . TYR A 1 97 ? 5.027 -49.562 -17.562 1 90.12 97 TYR A C 1
ATOM 793 O O . TYR A 1 97 ? 5.77 -50.531 -17.625 1 90.12 97 TYR A O 1
ATOM 801 N N . SER A 1 98 ? 3.701 -49.656 -17.406 1 91.44 98 SER A N 1
ATOM 802 C CA . SER A 1 98 ? 3.076 -50.938 -17.125 1 91.44 98 SER A CA 1
ATOM 803 C C . SER A 1 98 ? 2.631 -51.625 -18.406 1 91.44 98 SER A C 1
ATOM 805 O O . SER A 1 98 ? 2.258 -52.812 -18.375 1 91.44 98 SER A O 1
ATOM 807 N N . VAL A 1 99 ? 2.613 -51.031 -19.625 1 80 99 VAL A N 1
ATOM 808 C CA . VAL A 1 99 ? 2.275 -51.625 -20.922 1 80 99 VAL A CA 1
ATOM 809 C C . VAL A 1 99 ? 3.545 -52.094 -21.625 1 80 99 VAL A C 1
ATOM 811 O O . VAL A 1 99 ? 4.637 -52.031 -21.062 1 80 99 VAL A O 1
ATOM 814 N N . GLY B 1 1 ? -77.312 37.062 28.859 1 27.44 1 GLY B N 1
ATOM 815 C CA . GLY B 1 1 ? -76.688 38.375 29.078 1 27.44 1 GLY B CA 1
ATOM 816 C C . GLY B 1 1 ? -75.312 38.469 28.484 1 27.44 1 GLY B C 1
ATOM 817 O O . GLY B 1 1 ? -74.438 37.656 28.766 1 27.44 1 GLY B O 1
ATOM 818 N N . ILE B 1 2 ? -75.25 39.031 27.219 1 34.62 2 ILE B N 1
ATOM 819 C CA . ILE B 1 2 ? -74.25 38.906 26.156 1 34.62 2 ILE B CA 1
ATOM 820 C C . ILE B 1 2 ? -73 39.625 26.578 1 34.62 2 ILE B C 1
ATOM 822 O O . ILE B 1 2 ? -73 40.812 26.812 1 34.62 2 ILE B O 1
ATOM 826 N N . CYS B 1 3 ? -72.25 38.938 27.547 1 35.59 3 CYS B N 1
ATOM 827 C CA . CYS B 1 3 ? -71 39.375 28.172 1 35.59 3 CYS B CA 1
ATOM 828 C C . CYS B 1 3 ? -70 39.906 27.141 1 35.59 3 CYS B C 1
ATOM 830 O O . CYS B 1 3 ? -69.688 39.219 26.172 1 35.59 3 CYS B O 1
ATOM 832 N N . GLY B 1 4 ? -70.125 41.219 26.828 1 33.41 4 GLY B N 1
ATOM 833 C CA . GLY B 1 4 ? -69.375 42.031 25.906 1 33.41 4 GLY B CA 1
ATOM 834 C C . GLY B 1 4 ? -67.875 41.844 26.094 1 33.41 4 GLY B C 1
ATOM 835 O O . GLY B 1 4 ? -67.375 41.844 27.234 1 33.41 4 GLY B O 1
ATOM 836 N N . ALA B 1 5 ? -67.25 41.125 25.156 1 40.03 5 ALA B N 1
ATOM 837 C CA . ALA B 1 5 ? -65.812 40.812 24.938 1 40.03 5 ALA B CA 1
ATOM 838 C C . ALA B 1 5 ? -65 42.062 24.938 1 40.03 5 ALA B C 1
ATOM 840 O O . ALA B 1 5 ? -65.125 42.938 24.062 1 40.03 5 ALA B O 1
ATOM 841 N N . ARG B 1 6 ? -65 42.719 26.172 1 37.72 6 ARG B N 1
ATOM 842 C CA . ARG B 1 6 ? -64.125 43.844 26.266 1 37.72 6 ARG B CA 1
ATOM 843 C C . ARG B 1 6 ? -62.781 43.562 25.578 1 37.72 6 ARG B C 1
ATOM 845 O O . ARG B 1 6 ? -62.188 42.5 25.781 1 37.72 6 ARG B O 1
ATOM 852 N N . THR B 1 7 ? -62.594 44.094 24.344 1 39.03 7 THR B N 1
ATOM 853 C CA . THR B 1 7 ? -61.438 44.188 23.469 1 39.03 7 THR B CA 1
ATOM 854 C C . THR B 1 7 ? -60.219 44.656 24.234 1 39.03 7 THR B C 1
ATOM 856 O O . THR B 1 7 ? -60.25 45.75 24.828 1 39.03 7 THR B O 1
ATOM 859 N N . MET B 1 8 ? -59.625 43.75 24.984 1 34.69 8 MET B N 1
ATOM 860 C CA . MET B 1 8 ? -58.438 44 25.766 1 34.69 8 MET B CA 1
ATOM 861 C C . MET B 1 8 ? -57.438 44.875 24.984 1 34.69 8 MET B C 1
ATOM 863 O O . MET B 1 8 ? -57.344 44.75 23.766 1 34.69 8 MET B O 1
ATOM 867 N N . TYR B 1 9 ? -57.281 46.188 25.391 1 39.16 9 TYR B N 1
ATOM 868 C CA . TYR B 1 9 ? -56.375 47.219 24.906 1 39.16 9 TYR B CA 1
ATOM 869 C C . TYR B 1 9 ? -55 46.594 24.625 1 39.16 9 TYR B C 1
ATOM 871 O O . TYR B 1 9 ? -54.562 45.656 25.312 1 39.16 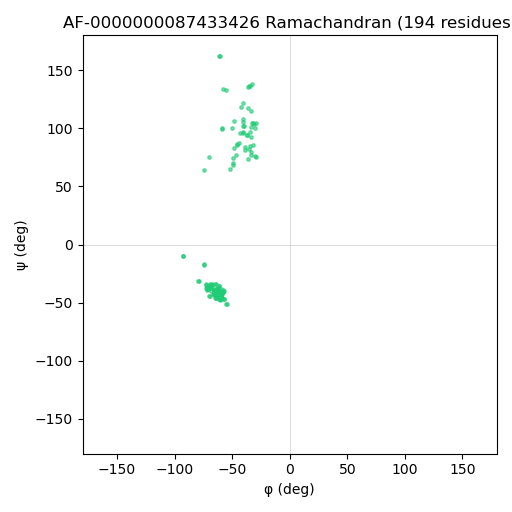9 TYR B O 1
ATOM 879 N N . PRO B 1 10 ? -54.531 46.719 23.375 1 41.06 10 PRO B N 1
ATOM 880 C CA . PRO B 1 10 ? -53.25 46.25 22.906 1 41.06 10 PRO B CA 1
ATOM 881 C C . PRO B 1 10 ? -52.094 46.688 23.812 1 41.06 10 PRO B C 1
ATOM 883 O O . PRO B 1 10 ? -51.969 47.875 24.125 1 41.06 10 PRO B O 1
ATOM 886 N N . GLN B 1 11 ? -52 46.156 25.047 1 39.28 11 GLN B N 1
ATOM 887 C CA . GLN B 1 11 ? -50.812 46.562 25.812 1 39.28 11 GLN B CA 1
ATOM 888 C C . GLN B 1 11 ? -49.594 46.688 24.922 1 39.28 11 GLN B C 1
ATOM 890 O O . GLN B 1 11 ? -49.312 45.812 24.109 1 39.28 11 GLN B O 1
ATOM 895 N N . GLY B 1 12 ? -49.344 47.969 24.438 1 41.62 12 GLY B N 1
ATOM 896 C CA . GLY B 1 12 ? -48.156 48.375 23.719 1 41.62 12 GLY B CA 1
ATOM 897 C C . GLY B 1 12 ? -46.906 47.625 24.203 1 41.62 12 GLY B C 1
ATOM 898 O O . GLY B 1 12 ? -46.562 47.688 25.391 1 41.62 12 GLY B O 1
ATOM 899 N N . ARG B 1 13 ? -46.75 46.344 23.781 1 43.12 13 ARG B N 1
ATOM 900 C CA . ARG B 1 13 ? -45.5 45.625 24.031 1 43.12 13 ARG B CA 1
ATOM 901 C C . ARG B 1 13 ? -44.312 46.562 23.844 1 43.12 13 ARG B C 1
ATOM 903 O O . ARG B 1 13 ? -44.156 47.156 22.781 1 43.12 13 ARG B O 1
ATOM 910 N N . HIS B 1 14 ? -44 47.375 24.875 1 47.41 14 HIS B N 1
ATOM 911 C CA . HIS B 1 14 ? -42.719 48.094 24.781 1 47.41 14 HIS B CA 1
ATOM 912 C C . HIS B 1 14 ? -41.688 47.25 24.062 1 47.41 14 HIS B C 1
ATOM 914 O O . HIS B 1 14 ? -41.594 46.031 24.281 1 47.41 14 HIS B O 1
ATOM 920 N N . PRO B 1 15 ? -41.156 47.625 22.844 1 44.78 15 PRO B N 1
ATOM 921 C CA . PRO B 1 15 ? -40.062 46.906 22.203 1 44.78 15 PRO B CA 1
ATOM 922 C C . PRO B 1 15 ? -38.938 46.531 23.172 1 44.78 15 PRO B C 1
ATOM 924 O O . PRO B 1 15 ? -38.562 47.344 24.016 1 44.78 15 PRO B O 1
ATOM 927 N N . THR B 1 16 ? -38.938 45.438 23.859 1 45.53 16 THR B N 1
ATOM 928 C CA . THR B 1 16 ? -37.719 44.969 24.562 1 45.53 16 THR B CA 1
ATOM 929 C C . THR B 1 16 ? -36.469 45.438 23.828 1 45.53 16 THR B C 1
ATOM 931 O O . THR B 1 16 ? -36.375 45.312 22.609 1 45.53 16 THR B O 1
ATOM 934 N N . PRO B 1 17 ? -35.719 46.469 24.297 1 45.19 17 PRO B N 1
ATOM 935 C CA . PRO B 1 17 ? -34.469 46.75 23.625 1 45.19 17 PRO B CA 1
ATOM 936 C C . PRO B 1 17 ? -33.781 45.5 23.078 1 45.19 17 PRO B C 1
ATOM 938 O O . PRO B 1 17 ? -33.594 44.531 23.812 1 45.19 17 PRO B O 1
ATOM 941 N N . HIS B 1 18 ? -34.125 44.938 22 1 45.5 18 HIS B N 1
ATOM 942 C CA . HIS B 1 18 ? -33.25 43.938 21.359 1 45.5 18 HIS B CA 1
ATOM 943 C C . HIS B 1 18 ? -31.781 44.188 21.656 1 45.5 18 HIS B C 1
ATOM 945 O O . HIS B 1 18 ? -31.25 45.25 21.266 1 45.5 18 HIS B O 1
ATOM 951 N N . GLN B 1 19 ? -31.266 43.875 22.906 1 46.28 19 GLN B N 1
ATOM 952 C CA . GLN B 1 19 ? -29.812 43.938 23.031 1 46.28 19 GLN B CA 1
ATOM 953 C C . GLN B 1 19 ? -29.141 43.594 21.703 1 46.28 19 GLN B C 1
ATOM 955 O O . GLN B 1 19 ? -29.516 42.625 21.047 1 46.28 19 GLN B O 1
ATOM 960 N N . ALA B 1 20 ? -28.641 44.469 20.969 1 50 20 ALA B N 1
ATOM 961 C CA . ALA B 1 20 ? -27.938 44.281 19.703 1 50 20 ALA B CA 1
ATOM 962 C C . ALA B 1 20 ? -27.125 43 19.719 1 50 20 ALA B C 1
ATOM 964 O O . ALA B 1 20 ? -26.75 42.5 20.781 1 50 20 ALA B O 1
ATOM 965 N N . PRO B 1 21 ? -27.031 42.156 18.812 1 51.25 21 PRO B N 1
ATOM 966 C CA . PRO B 1 21 ? -26.172 40.969 18.828 1 51.25 21 PRO B CA 1
ATOM 967 C C . PRO B 1 21 ? -24.859 41.188 19.594 1 51.25 21 PRO B C 1
ATOM 969 O O . PRO B 1 21 ? -24.438 42.312 19.781 1 51.25 21 PRO B O 1
ATOM 972 N N . GLY B 1 22 ? -24.406 40.156 20.438 1 48.12 22 GLY B N 1
ATOM 973 C CA . GLY B 1 22 ? -23.203 40.094 21.25 1 48.12 22 GLY B CA 1
ATOM 974 C C . GLY B 1 22 ? -22.016 40.812 20.625 1 48.12 22 GLY B C 1
ATOM 975 O O . GLY B 1 22 ? -21.75 40.656 19.422 1 48.12 22 GLY B O 1
ATOM 976 N N . GLN B 1 23 ? -21.781 41.969 20.891 1 55.47 23 GLN B N 1
ATOM 977 C CA . GLN B 1 23 ? -20.547 42.625 20.484 1 55.47 23 GLN B CA 1
ATOM 978 C C . GLN B 1 23 ? -19.391 41.656 20.406 1 55.47 23 GLN B C 1
ATOM 980 O O . GLN B 1 23 ? -19.109 40.938 21.359 1 55.47 23 GLN B O 1
ATOM 985 N N . PRO B 1 24 ? -18.984 41.156 19.266 1 58.81 24 PRO B N 1
ATOM 986 C CA . PRO B 1 24 ? -17.828 40.281 19.234 1 58.81 24 PRO B CA 1
ATOM 987 C C . PRO B 1 24 ? -16.703 40.75 20.156 1 58.81 24 PRO B C 1
ATOM 989 O O . PRO B 1 24 ? -16.406 41.938 20.219 1 58.81 24 PRO B O 1
ATOM 992 N N . PHE B 1 25 ? -16.594 40.25 21.297 1 62.09 25 PHE B N 1
ATOM 993 C CA . PHE B 1 25 ? -15.516 40.531 22.219 1 62.09 25 PHE B CA 1
ATOM 994 C C . PHE B 1 25 ? -14.227 40.812 21.453 1 62.09 25 PHE B C 1
ATOM 996 O O . PHE B 1 25 ? -13.711 39.969 20.75 1 62.09 25 PHE B O 1
ATOM 1003 N N . LYS B 1 26 ? -14.008 42 21.031 1 74.31 26 LYS B N 1
ATOM 1004 C CA . LYS B 1 26 ? -12.789 42.406 20.344 1 74.31 26 LYS B CA 1
ATOM 1005 C C . LYS B 1 26 ? -11.562 42.156 21.234 1 74.31 26 LYS B C 1
ATOM 1007 O O . LYS B 1 26 ? -11.445 42.781 22.297 1 74.31 26 LYS B O 1
ATOM 1012 N N . PHE B 1 27 ? -10.82 41.156 21.109 1 77.75 27 PHE B N 1
ATOM 1013 C CA . PHE B 1 27 ? -9.594 40.875 21.828 1 77.75 27 PHE B CA 1
ATOM 1014 C C . PHE B 1 27 ? -8.57 41.969 21.656 1 77.75 27 PHE B C 1
ATOM 1016 O O . PHE B 1 27 ? -8.508 42.625 20.609 1 77.75 27 PHE B O 1
ATOM 1023 N N . THR B 1 28 ? -8 42.312 22.859 1 89.38 28 THR B N 1
ATOM 1024 C CA . THR B 1 28 ? -6.84 43.188 22.766 1 89.38 28 THR B CA 1
ATOM 1025 C C . THR B 1 28 ? -5.723 42.531 21.969 1 89.38 28 THR B C 1
ATOM 1027 O O . THR B 1 28 ? -5.773 41.312 21.703 1 89.38 28 THR B O 1
ATOM 1030 N N . ILE B 1 29 ? -4.805 43.219 21.5 1 88.44 29 ILE B N 1
ATOM 1031 C CA . ILE B 1 29 ? -3.709 42.688 20.688 1 88.44 29 ILE B CA 1
ATOM 1032 C C . ILE B 1 29 ? -2.969 41.594 21.453 1 88.44 29 ILE B C 1
ATOM 1034 O O . ILE B 1 29 ? -2.707 40.531 20.906 1 88.44 29 ILE B O 1
ATOM 1038 N N . PRO B 1 30 ? -2.754 41.781 22.828 1 88.88 30 PRO B N 1
ATOM 1039 C CA . PRO B 1 30 ? -2.09 40.719 23.578 1 88.88 30 PRO B CA 1
ATOM 1040 C C . PRO B 1 30 ? -2.943 39.438 23.703 1 88.88 30 PRO B C 1
ATOM 1042 O O . PRO B 1 30 ? -2.414 38.344 23.656 1 88.88 30 PRO B O 1
ATOM 1045 N N . GLU B 1 31 ? -4.203 39.688 23.781 1 90.5 31 GLU B N 1
ATOM 1046 C CA . GLU B 1 31 ? -5.109 38.562 23.859 1 90.5 31 GLU B CA 1
ATOM 1047 C C . GLU B 1 31 ? -5.152 37.781 22.531 1 90.5 31 GLU B C 1
ATOM 1049 O O . GLU B 1 31 ? -5.223 36.562 22.516 1 90.5 31 GLU B O 1
ATOM 1054 N N . SER B 1 32 ? -5.234 38.531 21.453 1 91.12 32 SER B N 1
ATOM 1055 C CA . SER B 1 32 ? -5.215 37.906 20.125 1 91.12 32 SER B CA 1
ATOM 1056 C C . SER B 1 32 ? -3.93 37.125 19.891 1 91.12 32 SER B C 1
ATOM 1058 O O . SER B 1 32 ? -3.955 36.031 19.312 1 91.12 32 SER B O 1
ATOM 1060 N N . LEU B 1 33 ? -2.803 37.594 20.328 1 92.12 33 LEU B N 1
ATOM 1061 C CA . LEU B 1 33 ? -1.508 36.938 20.219 1 92.12 33 LEU B CA 1
ATOM 1062 C C . LEU B 1 33 ? -1.499 35.625 20.969 1 92.12 33 LEU B C 1
ATOM 1064 O O . LEU B 1 33 ? -1.01 34.625 20.469 1 92.12 33 LEU B O 1
ATOM 1068 N N . ASP B 1 34 ? -2.039 35.625 22.156 1 93.12 34 ASP B N 1
ATOM 1069 C CA . ASP B 1 34 ? -2.105 34.406 22.984 1 93.12 34 ASP B CA 1
ATOM 1070 C C . ASP B 1 34 ? -2.975 33.344 22.312 1 93.12 34 ASP B C 1
ATOM 1072 O O . ASP B 1 34 ? -2.637 32.156 22.328 1 93.12 34 ASP B O 1
ATOM 1076 N N . ARG B 1 35 ? -4.117 33.781 21.781 1 94.75 35 ARG B N 1
ATOM 1077 C CA . ARG B 1 35 ? -5.047 32.875 21.125 1 94.75 35 ARG B CA 1
ATOM 1078 C C . ARG B 1 35 ? -4.402 32.219 19.922 1 94.75 35 ARG B C 1
ATOM 1080 O O . ARG B 1 35 ? -4.531 31.016 19.719 1 94.75 35 ARG B O 1
ATOM 1087 N N . ILE B 1 36 ? -3.646 32.938 19.094 1 95.44 36 ILE B N 1
ATOM 1088 C CA . ILE B 1 36 ? -3.037 32.375 17.875 1 95.44 36 ILE B CA 1
ATOM 1089 C C . ILE B 1 36 ? -1.891 31.453 18.25 1 95.44 36 ILE B C 1
ATOM 1091 O O . ILE B 1 36 ? -1.655 30.438 17.578 1 95.44 36 ILE B O 1
ATOM 1095 N N . LYS B 1 37 ? -1.188 31.812 19.359 1 95.5 37 LYS B N 1
ATOM 1096 C CA . LYS B 1 37 ? -0.124 30.922 19.828 1 95.5 37 LYS B CA 1
ATOM 1097 C C . LYS B 1 37 ? -0.677 29.547 20.203 1 95.5 37 LYS B C 1
ATOM 1099 O O . LYS B 1 37 ? -0.06 28.531 19.906 1 95.5 37 LYS B O 1
ATOM 1104 N N . GLU B 1 38 ? -1.815 29.609 20.859 1 95.75 38 GLU B N 1
ATOM 1105 C CA . GLU B 1 38 ? -2.455 28.359 21.25 1 95.75 38 GLU B CA 1
ATOM 1106 C C . GLU B 1 38 ? -2.896 27.562 20.031 1 95.75 38 GLU B C 1
ATOM 1108 O O . GLU B 1 38 ? -2.693 26.344 19.969 1 95.75 38 GLU B O 1
ATOM 1113 N N . GLU B 1 39 ? -3.523 28.234 19.078 1 96.62 39 GLU B N 1
ATOM 1114 C CA . GLU B 1 39 ? -3.951 27.578 17.844 1 96.62 39 GLU B CA 1
ATOM 1115 C C . GLU B 1 39 ? -2.758 27.047 17.062 1 96.62 39 GLU B C 1
ATOM 1117 O O . GLU B 1 39 ? -2.844 25.984 16.438 1 96.62 39 GLU B O 1
ATOM 1122 N N . PHE B 1 40 ? -1.701 27.844 17.078 1 96.94 40 PHE B N 1
ATOM 1123 C CA 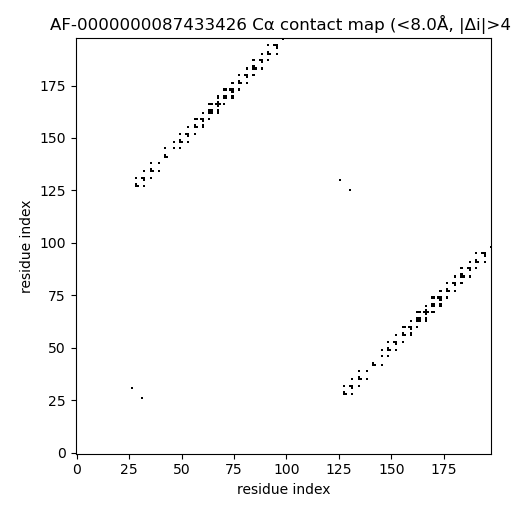. PHE B 1 40 ? -0.471 27.438 16.391 1 96.94 40 PHE B CA 1
ATOM 1124 C C . PHE B 1 40 ? 0.086 26.156 17.016 1 96.94 40 PHE B C 1
ATOM 1126 O O . PHE B 1 40 ? 0.486 25.25 16.281 1 96.94 40 PHE B O 1
ATOM 1133 N N . ARG B 1 41 ? 0.105 26.156 18.344 1 96 41 ARG B N 1
ATOM 1134 C CA . ARG B 1 41 ? 0.572 24.969 19.047 1 96 41 ARG B CA 1
ATOM 1135 C C . ARG B 1 41 ? -0.312 23.766 18.734 1 96 41 ARG B C 1
ATOM 1137 O O . ARG B 1 41 ? 0.185 22.641 18.547 1 96 41 ARG B O 1
ATOM 1144 N N . PHE B 1 42 ? -1.604 23.969 18.734 1 97.56 42 PHE B N 1
ATOM 1145 C CA . PHE B 1 42 ? -2.547 22.906 18.391 1 97.56 42 PHE B CA 1
ATOM 1146 C C . PHE B 1 42 ? -2.299 22.406 16.969 1 97.56 42 PHE B C 1
ATOM 1148 O O . PHE B 1 42 ? -2.248 21.188 16.734 1 97.56 42 PHE B O 1
ATOM 1155 N N . LEU B 1 43 ? -2.148 23.25 15.992 1 97.38 43 LEU B N 1
ATOM 1156 C CA . LEU B 1 43 ? -1.896 22.875 14.602 1 97.38 43 LEU B CA 1
ATOM 1157 C C . LEU B 1 43 ? -0.562 22.156 14.461 1 97.38 43 LEU B C 1
ATOM 1159 O O . LEU B 1 43 ? -0.441 21.219 13.68 1 97.38 43 LEU B O 1
ATOM 1163 N N . GLN B 1 44 ? 0.438 22.609 15.219 1 96.75 44 GLN B N 1
ATOM 1164 C CA . GLN B 1 44 ? 1.731 21.938 15.219 1 96.75 44 GLN B CA 1
ATOM 1165 C C . GLN B 1 44 ? 1.594 20.484 15.672 1 96.75 44 GLN B C 1
ATOM 1167 O O . GLN B 1 44 ? 2.201 19.578 15.086 1 96.75 44 GLN B O 1
ATOM 1172 N N . ALA B 1 45 ? 0.835 20.266 16.75 1 97.75 45 ALA B N 1
ATOM 1173 C CA . ALA B 1 45 ? 0.604 18.922 17.25 1 97.75 45 ALA B CA 1
ATOM 1174 C C . ALA B 1 45 ? -0.117 18.062 16.203 1 97.75 45 ALA B C 1
ATOM 1176 O O . ALA B 1 45 ? 0.227 16.906 15.992 1 97.75 45 ALA B O 1
ATOM 1177 N N . GLN B 1 46 ? -1.102 18.594 15.508 1 96.94 46 GLN B N 1
ATOM 1178 C CA . GLN B 1 46 ? -1.825 17.891 14.453 1 96.94 46 GLN B CA 1
ATOM 1179 C C . GLN B 1 46 ? -0.91 17.578 13.273 1 96.94 46 GLN B C 1
ATOM 1181 O O . GLN B 1 46 ? -0.989 16.484 12.695 1 96.94 46 GLN B O 1
ATOM 1186 N N . TYR B 1 47 ? -0.101 18.609 12.984 1 97.69 47 TYR B N 1
ATOM 1187 C CA . TYR B 1 47 ? 0.855 18.422 11.898 1 97.69 47 TYR B CA 1
ATOM 1188 C C . TYR B 1 47 ? 1.808 17.266 12.203 1 97.69 47 TYR B C 1
ATOM 1190 O O . TYR B 1 47 ? 2.08 16.438 11.344 1 97.69 47 TYR B O 1
ATOM 1198 N N . HIS B 1 48 ? 2.338 17.219 13.453 1 97.38 48 HIS B N 1
ATOM 1199 C CA . HIS B 1 48 ? 3.223 16.141 13.867 1 97.38 48 HIS B CA 1
ATOM 1200 C C . HIS B 1 48 ? 2.51 14.797 13.812 1 97.38 48 HIS B C 1
ATOM 1202 O O . HIS B 1 48 ? 3.094 13.797 13.375 1 97.38 48 HIS B O 1
ATOM 1208 N N . SER B 1 49 ? 1.307 14.719 14.266 1 97.69 49 SER B N 1
ATOM 1209 C CA . SER B 1 49 ? 0.516 13.492 14.219 1 97.69 49 SER B CA 1
ATOM 1210 C C . SER B 1 49 ? 0.304 13.023 12.781 1 97.69 49 SER B C 1
ATOM 1212 O O . SER B 1 49 ? 0.425 11.836 12.492 1 97.69 49 SER B O 1
ATOM 1214 N N . LEU B 1 50 ? -0.052 13.922 11.938 1 97.19 50 LEU B N 1
ATOM 1215 C CA . LEU B 1 50 ? -0.268 13.609 10.531 1 97.19 50 LEU B CA 1
ATOM 1216 C C . LEU B 1 50 ? 1.019 13.109 9.883 1 97.19 50 LEU B C 1
ATOM 1218 O O . LEU B 1 50 ? 0.983 12.219 9.031 1 97.19 50 LEU B O 1
ATOM 1222 N N . LYS B 1 51 ? 2.135 13.695 10.273 1 97.75 51 LYS B N 1
ATOM 1223 C CA . LYS B 1 51 ? 3.424 13.25 9.75 1 97.75 51 LYS B CA 1
ATOM 1224 C C . LYS B 1 51 ? 3.693 11.797 10.125 1 97.75 51 LYS B C 1
ATOM 1226 O O . LYS B 1 51 ? 4.16 11.016 9.289 1 97.75 51 LYS B O 1
ATOM 1231 N N . LEU B 1 52 ? 3.422 11.422 11.344 1 98 52 LEU B N 1
ATOM 1232 C CA . LEU B 1 52 ? 3.6 10.047 11.797 1 98 52 LEU B CA 1
ATOM 1233 C C . LEU B 1 52 ? 2.682 9.102 11.031 1 98 52 LEU B C 1
ATOM 1235 O O . LEU B 1 52 ? 3.096 8.008 10.648 1 98 52 LEU B O 1
ATOM 1239 N N . GLU B 1 53 ? 1.484 9.516 10.797 1 96.69 53 GLU B N 1
ATOM 1240 C CA . GLU B 1 53 ? 0.527 8.719 10.031 1 96.69 53 GLU B CA 1
ATOM 1241 C C . GLU B 1 53 ? 0.997 8.516 8.594 1 96.69 53 GLU B C 1
ATOM 1243 O O . GLU B 1 53 ? 0.855 7.426 8.039 1 96.69 53 GLU B O 1
ATOM 1248 N N . CYS B 1 54 ? 1.459 9.609 8.016 1 97.12 54 CYS B N 1
ATOM 1249 C CA . CYS B 1 54 ? 1.977 9.539 6.652 1 97.12 54 CYS B CA 1
ATOM 1250 C C . CYS B 1 54 ? 3.133 8.555 6.555 1 97.12 54 CYS B C 1
ATOM 1252 O O . CYS B 1 54 ? 3.215 7.777 5.602 1 97.12 54 CYS B O 1
ATOM 1254 N N . GLU B 1 55 ? 4.008 8.586 7.539 1 97.62 55 GLU B N 1
ATOM 1255 C CA . GLU B 1 55 ? 5.133 7.66 7.586 1 97.62 55 GLU B CA 1
ATOM 1256 C C . GLU B 1 55 ? 4.656 6.219 7.73 1 97.62 55 GLU B C 1
ATOM 1258 O O . GLU B 1 55 ? 5.199 5.312 7.094 1 97.62 55 GLU B O 1
ATOM 1263 N N . LYS B 1 56 ? 3.713 5.996 8.555 1 98.19 56 LYS B N 1
ATOM 1264 C CA . LYS B 1 56 ? 3.119 4.672 8.727 1 98.19 56 LYS B CA 1
ATOM 1265 C C . LYS B 1 56 ? 2.502 4.176 7.422 1 98.19 56 LYS B C 1
ATOM 1267 O O . LYS B 1 56 ? 2.732 3.035 7.016 1 98.19 56 LYS B O 1
ATOM 1272 N N . LEU B 1 57 ? 1.76 4.957 6.766 1 98.31 57 LEU B N 1
ATOM 1273 C CA . LEU B 1 57 ? 1.108 4.609 5.504 1 98.31 57 LEU B CA 1
ATOM 1274 C C . LEU B 1 57 ? 2.141 4.289 4.43 1 98.31 57 LEU B C 1
ATOM 1276 O O . LEU B 1 57 ? 1.958 3.355 3.646 1 98.31 57 LEU B O 1
ATOM 1280 N N . ALA B 1 58 ? 3.178 5.117 4.395 1 98.19 58 ALA B N 1
ATOM 1281 C CA . ALA B 1 58 ? 4.25 4.879 3.434 1 98.19 58 ALA B CA 1
ATOM 1282 C C . ALA B 1 58 ? 4.895 3.514 3.658 1 98.19 58 ALA B C 1
ATOM 1284 O O . ALA B 1 58 ? 5.168 2.785 2.703 1 98.19 58 ALA B O 1
ATOM 1285 N N . SER B 1 59 ? 5.145 3.154 4.93 1 98.56 59 SER B N 1
ATOM 1286 C CA . SER B 1 59 ? 5.711 1.855 5.285 1 98.56 59 SER B CA 1
ATOM 1287 C C . SER B 1 59 ? 4.773 0.72 4.891 1 98.56 59 SER B C 1
ATOM 1289 O O . SER B 1 59 ? 5.211 -0.286 4.328 1 98.56 59 SER B O 1
ATOM 1291 N N . GLU B 1 60 ? 3.551 0.881 5.191 1 98.38 60 GLU B N 1
ATOM 1292 C CA . GLU B 1 60 ? 2.545 -0.126 4.863 1 98.38 60 GLU B CA 1
ATOM 1293 C C . GLU B 1 60 ? 2.416 -0.306 3.354 1 98.38 60 GLU B C 1
ATOM 1295 O O . GLU B 1 60 ? 2.277 -1.43 2.865 1 98.38 60 GLU B O 1
ATOM 1300 N N . LYS B 1 61 ? 2.473 0.743 2.643 1 98.69 61 LYS B N 1
ATOM 1301 C CA . LYS B 1 61 ? 2.451 0.686 1.183 1 98.69 61 LYS B CA 1
ATOM 1302 C C . LYS B 1 61 ? 3.625 -0.13 0.648 1 98.69 61 LYS B C 1
ATOM 1304 O O . LYS B 1 61 ? 3.451 -0.974 -0.233 1 98.69 61 LYS B O 1
ATOM 1309 N N . THR B 1 62 ? 4.762 0.156 1.193 1 98.69 62 THR B N 1
ATOM 1310 C CA . THR B 1 62 ? 5.969 -0.547 0.772 1 98.69 62 THR B CA 1
ATOM 1311 C C . THR B 1 62 ? 5.855 -2.039 1.074 1 98.69 62 THR B C 1
ATOM 1313 O O . THR B 1 62 ? 6.258 -2.873 0.259 1 98.69 62 THR B O 1
ATOM 1316 N N . GLU B 1 63 ? 5.297 -2.389 2.195 1 98.5 63 GLU B N 1
ATOM 1317 C CA . GLU B 1 63 ? 5.09 -3.783 2.576 1 98.5 63 GLU B CA 1
ATOM 1318 C C . GLU B 1 63 ? 4.117 -4.477 1.628 1 98.5 63 GLU B C 1
ATOM 1320 O O . GLU B 1 63 ? 4.379 -5.59 1.165 1 98.5 63 GLU B O 1
ATOM 1325 N N . MET B 1 64 ? 3.088 -3.814 1.32 1 98.62 64 MET B N 1
ATOM 1326 C CA . MET B 1 64 ? 2.098 -4.371 0.404 1 98.62 64 MET B CA 1
ATOM 1327 C C . MET B 1 64 ? 2.695 -4.578 -0.983 1 98.62 64 MET B C 1
ATOM 1329 O O . MET B 1 64 ? 2.387 -5.562 -1.658 1 98.62 64 MET B O 1
ATOM 1333 N N . GLN B 1 65 ? 3.469 -3.621 -1.374 1 98.44 65 GLN B N 1
ATOM 1334 C CA . GLN B 1 65 ? 4.172 -3.729 -2.648 1 98.44 65 GLN B CA 1
ATOM 1335 C C . GLN B 1 65 ? 5.082 -4.953 -2.674 1 98.44 65 GLN B C 1
ATOM 1337 O O . GLN B 1 65 ? 5.133 -5.672 -3.672 1 98.44 65 GLN B O 1
ATOM 1342 N N . ARG B 1 66 ? 5.82 -5.156 -1.568 1 98.81 66 ARG B N 1
ATOM 1343 C CA . ARG B 1 66 ? 6.711 -6.309 -1.471 1 98.81 66 ARG B CA 1
ATOM 1344 C C . ARG B 1 66 ? 5.934 -7.613 -1.603 1 98.81 66 ARG B C 1
ATOM 1346 O O . ARG B 1 66 ? 6.352 -8.523 -2.318 1 98.81 66 ARG B O 1
ATOM 1353 N N . HIS B 1 67 ? 4.836 -7.789 -0.985 1 98.69 67 HIS B N 1
ATOM 1354 C CA . HIS B 1 67 ? 3.988 -8.969 -1.077 1 98.69 67 HIS B CA 1
ATOM 1355 C C . HIS B 1 67 ? 3.422 -9.133 -2.484 1 98.69 67 HIS B C 1
ATOM 1357 O O . HIS B 1 67 ? 3.367 -10.25 -3.01 1 98.69 67 HIS B O 1
ATOM 1363 N N . TYR B 1 68 ? 2.963 -7.965 -3.066 1 98.88 68 TYR B N 1
ATOM 1364 C CA . TYR B 1 68 ? 2.469 -7.977 -4.438 1 98.88 68 TYR B CA 1
ATOM 1365 C C . TYR B 1 68 ? 3.516 -8.547 -5.391 1 98.88 68 TYR B C 1
ATOM 1367 O O . TYR B 1 68 ? 3.229 -9.477 -6.152 1 98.88 68 TYR B O 1
ATOM 1375 N N . VAL B 1 69 ? 4.688 -8.086 -5.363 1 98.81 69 VAL B N 1
ATOM 1376 C CA . VAL B 1 69 ? 5.762 -8.516 -6.25 1 98.81 69 VAL B CA 1
ATOM 1377 C C . VAL B 1 69 ? 6.059 -9.992 -6.023 1 98.81 69 VAL B C 1
ATOM 1379 O O . VAL B 1 69 ? 6.25 -10.75 -6.98 1 98.81 69 VAL B O 1
ATOM 1382 N N . MET B 1 70 ? 6.07 -10.453 -4.754 1 98.81 70 MET B N 1
ATOM 1383 C CA . MET B 1 70 ? 6.359 -11.836 -4.395 1 98.81 70 MET B CA 1
ATOM 1384 C C . MET B 1 70 ? 5.344 -12.789 -5.02 1 98.81 70 MET B C 1
ATOM 1386 O O . MET B 1 70 ? 5.719 -13.766 -5.668 1 98.81 70 MET B O 1
ATOM 1390 N N . TYR B 1 71 ? 4.109 -12.422 -4.891 1 98.81 71 TYR B N 1
ATOM 1391 C CA . TYR B 1 71 ? 3.066 -13.328 -5.367 1 98.81 71 TYR B CA 1
ATOM 1392 C C . TYR B 1 71 ? 2.91 -13.234 -6.879 1 98.81 71 TYR B C 1
ATOM 1394 O O . TYR B 1 71 ? 2.564 -14.219 -7.535 1 98.81 71 TYR B O 1
ATOM 1402 N N . TYR B 1 72 ? 3.174 -12 -7.422 1 98.75 72 TYR B N 1
ATOM 1403 C CA . TYR B 1 72 ? 3.236 -11.867 -8.875 1 98.75 72 TYR B CA 1
ATOM 1404 C C . TYR B 1 72 ? 4.273 -12.812 -9.469 1 98.75 72 TYR B C 1
ATOM 1406 O O . TYR B 1 72 ? 3.971 -13.578 -10.383 1 98.75 72 TYR B O 1
ATOM 1414 N N . GLU B 1 73 ? 5.445 -12.852 -8.891 1 98.69 73 GLU B N 1
ATOM 1415 C CA . GLU B 1 73 ? 6.527 -13.727 -9.328 1 98.69 73 GLU B CA 1
ATOM 1416 C C . GLU B 1 73 ? 6.172 -15.195 -9.109 1 98.69 73 GLU B C 1
ATOM 1418 O O . GLU B 1 73 ? 6.441 -16.031 -9.969 1 98.69 73 GLU B O 1
ATOM 1423 N N . MET B 1 74 ? 5.605 -15.422 -7.984 1 98.56 74 MET B N 1
ATOM 1424 C CA . MET B 1 74 ? 5.199 -16.781 -7.66 1 98.56 74 MET B CA 1
ATOM 1425 C C . MET B 1 74 ? 4.18 -17.297 -8.672 1 98.56 74 MET B C 1
ATOM 1427 O O . MET B 1 74 ? 4.301 -18.422 -9.164 1 98.56 74 MET B O 1
ATOM 1431 N N . SER B 1 75 ? 3.193 -16.5 -8.992 1 98.62 75 SER B N 1
ATOM 1432 C CA . SER B 1 75 ? 2.158 -16.875 -9.953 1 98.62 75 SER B CA 1
ATOM 1433 C C . SER B 1 75 ? 2.746 -17.094 -11.344 1 98.62 75 SER B C 1
ATOM 1435 O O . SER B 1 75 ? 2.371 -18.047 -12.031 1 98.62 75 SER B O 1
ATOM 1437 N N . TYR B 1 76 ? 3.65 -16.188 -11.727 1 98.12 76 TYR B N 1
ATOM 1438 C CA . TYR B 1 76 ? 4.32 -16.328 -13.016 1 98.12 76 TYR B CA 1
ATOM 1439 C C . TYR B 1 76 ? 5.09 -17.641 -13.102 1 98.12 76 TYR B C 1
ATOM 1441 O O . TYR B 1 76 ? 4.98 -18.375 -14.086 1 98.12 76 TYR B O 1
ATOM 1449 N N . GLY B 1 77 ? 5.816 -18 -12.117 1 98.56 77 GLY B N 1
ATOM 1450 C CA . GLY B 1 77 ? 6.555 -19.25 -12.055 1 98.56 77 GLY B CA 1
ATOM 1451 C C . GLY B 1 77 ? 5.66 -20.484 -12.07 1 98.56 77 GLY B C 1
ATOM 1452 O O . GLY B 1 77 ? 5.93 -21.453 -12.789 1 98.56 77 GLY B O 1
ATOM 1453 N N . LEU B 1 78 ? 4.629 -20.438 -11.305 1 98.5 78 LEU B N 1
ATOM 1454 C CA . LEU B 1 78 ? 3.666 -21.531 -11.242 1 98.5 78 LEU B CA 1
ATOM 1455 C C . LEU B 1 78 ? 3.002 -21.75 -12.602 1 98.5 78 LEU B C 1
ATOM 1457 O O . LEU B 1 78 ? 2.773 -22.891 -13.008 1 98.5 78 LEU B O 1
ATOM 1461 N N . ASN B 1 79 ? 2.795 -20.656 -13.258 1 97 79 ASN B N 1
ATOM 1462 C CA . ASN B 1 79 ? 2.176 -20.719 -14.578 1 97 79 ASN B CA 1
ATOM 1463 C C . ASN B 1 79 ? 3.078 -21.422 -15.586 1 97 79 ASN B C 1
ATOM 1465 O O . ASN B 1 79 ? 2.607 -22.234 -16.391 1 97 79 ASN B O 1
ATOM 1469 N N . ILE B 1 80 ? 4.297 -21.141 -15.562 1 97.25 80 ILE B N 1
ATOM 1470 C CA . ILE B 1 80 ? 5.258 -21.781 -16.453 1 97.25 80 ILE B CA 1
ATOM 1471 C C . ILE B 1 80 ? 5.336 -23.266 -16.141 1 97.25 80 ILE B C 1
ATOM 1473 O O . ILE B 1 80 ? 5.305 -24.109 -17.047 1 97.25 80 ILE B O 1
ATOM 1477 N N . GLU B 1 81 ? 5.375 -23.516 -14.852 1 96.31 81 GLU B N 1
ATOM 1478 C CA . GLU B 1 81 ? 5.426 -24.906 -14.422 1 96.31 81 GLU B CA 1
ATOM 1479 C C . GLU B 1 81 ? 4.145 -25.656 -14.789 1 96.31 81 GLU B C 1
ATOM 1481 O O . GLU B 1 81 ? 4.191 -26.812 -15.203 1 96.31 81 GLU B O 1
ATOM 1486 N N . MET B 1 82 ? 3.072 -25 -14.578 1 95.94 82 MET B N 1
ATOM 1487 C CA . MET B 1 82 ? 1.778 -25.578 -14.938 1 95.94 82 MET B CA 1
ATOM 1488 C C . MET B 1 82 ? 1.721 -25.922 -16.422 1 95.94 82 MET B C 1
ATOM 1490 O O . MET B 1 82 ? 1.313 -27.031 -16.797 1 95.94 82 MET B O 1
ATOM 1494 N N . HIS B 1 83 ? 2.225 -25.109 -17.281 1 94.44 83 HIS B N 1
ATOM 1495 C CA . HIS B 1 83 ? 2.227 -25.344 -18.719 1 94.44 83 HIS B CA 1
ATOM 1496 C C . HIS B 1 83 ? 3.17 -26.484 -19.094 1 94.44 83 HIS B C 1
ATOM 1498 O O . HIS B 1 83 ? 2.861 -27.297 -19.984 1 94.44 83 HIS B O 1
ATOM 1504 N N . LYS B 1 84 ? 4.23 -26.578 -18.391 1 95.19 84 LYS B N 1
ATOM 1505 C CA . LYS B 1 84 ? 5.145 -27.703 -18.594 1 95.19 84 LYS B CA 1
ATOM 1506 C C . LYS B 1 84 ? 4.473 -29.031 -18.234 1 95.19 84 LYS B C 1
ATOM 1508 O O . LYS B 1 84 ? 4.562 -30 -18.984 1 95.19 84 LYS B O 1
ATOM 1513 N N . GLN B 1 85 ? 3.721 -29.078 -17.141 1 94.94 85 GLN B N 1
ATOM 1514 C CA . GLN B 1 85 ? 3.059 -30.297 -16.688 1 94.94 85 GLN B CA 1
ATOM 1515 C C . GLN B 1 85 ? 1.896 -30.656 -17.609 1 94.94 85 GLN B C 1
ATOM 1517 O O . GLN B 1 85 ? 1.669 -31.844 -17.875 1 94.94 85 GLN B O 1
ATOM 1522 N N . VAL B 1 86 ? 1.229 -29.641 -18.047 1 95 86 VAL B N 1
ATOM 1523 C CA . VAL B 1 86 ? 0.116 -29.875 -18.953 1 95 86 VAL B CA 1
ATOM 1524 C C . VAL B 1 86 ? 0.637 -30.469 -20.266 1 95 86 VAL B C 1
ATOM 1526 O O . VAL B 1 86 ? 0.044 -31.406 -20.797 1 95 86 VAL B O 1
ATOM 1529 N N . SER B 1 87 ? 1.751 -29.984 -20.734 1 95.5 87 SER B N 1
ATOM 1530 C CA . SER B 1 87 ? 2.365 -30.484 -21.953 1 95.5 87 SER B CA 1
ATOM 1531 C C . SER B 1 87 ? 2.842 -31.922 -21.781 1 95.5 87 SER B C 1
ATOM 1533 O O . SER B 1 87 ? 2.676 -32.75 -22.688 1 95.5 87 SER B O 1
ATOM 1535 N N . LEU B 1 88 ? 3.369 -32.25 -20.656 1 95.06 88 LEU B N 1
ATOM 1536 C CA . LEU B 1 88 ? 3.824 -33.625 -20.344 1 95.06 88 LEU B CA 1
ATOM 1537 C C . LEU B 1 88 ? 2.646 -34.562 -20.234 1 95.06 88 LEU B C 1
ATOM 1539 O O . LEU B 1 88 ? 2.717 -35.719 -20.734 1 95.06 88 LEU B O 1
ATOM 1543 N N . THR B 1 89 ? 1.6 -34.125 -19.656 1 93.12 89 THR B N 1
ATOM 1544 C CA . THR B 1 89 ? 0.394 -34.938 -19.516 1 93.12 89 THR B CA 1
ATOM 1545 C C . THR B 1 89 ? -0.215 -35.219 -20.891 1 93.12 89 THR B C 1
ATOM 1547 O O . THR B 1 89 ? -0.574 -36.375 -21.172 1 93.12 89 THR B O 1
ATOM 1550 N N . HIS B 1 90 ? -0.233 -34.25 -21.797 1 93.94 90 HIS B N 1
ATOM 1551 C CA . HIS B 1 90 ? -0.775 -34.438 -23.125 1 93.94 90 HIS B CA 1
ATOM 1552 C C . HIS B 1 90 ? 0.09 -35.375 -23.953 1 93.94 90 HIS B C 1
ATOM 1554 O O . HIS B 1 90 ? -0.43 -36.25 -24.641 1 93.94 90 HIS B O 1
ATOM 1560 N N . SER B 1 91 ? 1.369 -35.344 -23.797 1 94 91 SER B N 1
ATOM 1561 C CA . SER B 1 91 ? 2.299 -36.219 -24.516 1 94 91 SER B CA 1
ATOM 1562 C C . SER B 1 91 ? 2.209 -37.656 -24 1 94 91 SER B C 1
ATOM 1564 O O . SER B 1 91 ? 2.213 -38.594 -24.797 1 94 91 SER B O 1
ATOM 1566 N N . SER B 1 92 ? 2.051 -37.781 -22.672 1 93.19 92 SER B N 1
ATOM 1567 C CA . SER B 1 92 ? 1.94 -39.094 -22.062 1 93.19 92 SER B CA 1
ATOM 1568 C C . SER B 1 92 ? 0.638 -39.781 -22.453 1 93.19 92 SER B C 1
ATOM 1570 O O . SER B 1 92 ? 0.626 -40.969 -22.75 1 93.19 92 SER B O 1
ATOM 1572 N N . LEU B 1 93 ? -0.398 -38.969 -22.531 1 91.38 93 LEU B N 1
ATOM 1573 C CA . LEU B 1 93 ? -1.705 -39.5 -22.906 1 91.38 93 LEU B CA 1
ATOM 1574 C C . LEU B 1 93 ? -1.741 -39.844 -24.391 1 91.38 93 LEU B C 1
ATOM 1576 O O . LEU B 1 93 ? -2.348 -40.875 -24.766 1 91.38 93 LEU B O 1
ATOM 1580 N N . SER B 1 94 ? -1.093 -39.031 -25.188 1 93.25 94 SER B N 1
ATOM 1581 C CA . SER B 1 94 ? -1.007 -3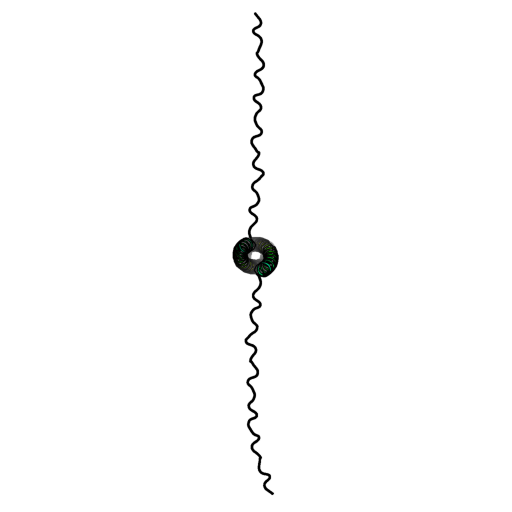9.344 -26.609 1 93.25 94 SER B CA 1
ATOM 1582 C C . SER B 1 94 ? -0.217 -40.625 -26.844 1 93.25 94 SER B C 1
ATOM 1584 O O . SER B 1 94 ? -0.571 -41.438 -27.719 1 93.25 94 SER B O 1
ATOM 1586 N N . LEU B 1 95 ? 0.807 -40.906 -26.016 1 93.38 95 LEU B N 1
ATOM 1587 C CA . LEU B 1 95 ? 1.608 -42.125 -26.094 1 93.38 95 LEU B CA 1
ATOM 1588 C C . LEU B 1 95 ? 0.804 -43.312 -25.641 1 93.38 95 LEU B C 1
ATOM 1590 O O . LEU B 1 95 ? 0.891 -44.406 -26.25 1 93.38 95 LEU B O 1
ATOM 1594 N N . LEU B 1 96 ? -0.068 -43.188 -24.656 1 86.44 96 LEU B N 1
ATOM 1595 C CA . LEU B 1 96 ? -0.894 -44.25 -24.125 1 86.44 96 LEU B CA 1
ATOM 1596 C C . LEU B 1 96 ? -1.963 -44.656 -25.141 1 86.44 96 LEU B C 1
ATOM 1598 O O . LEU B 1 96 ? -2.287 -45.844 -25.266 1 86.44 96 LEU B O 1
ATOM 1602 N N . TYR B 1 97 ? -2.502 -43.625 -25.891 1 90 97 TYR B N 1
ATOM 1603 C CA . TYR B 1 97 ? -3.537 -43.906 -26.875 1 90 97 TYR B CA 1
ATOM 1604 C C . TYR B 1 97 ? -2.947 -44.562 -28.109 1 90 97 TYR B C 1
ATOM 1606 O O . TYR B 1 97 ? -3.66 -45.25 -28.859 1 90 97 TYR B O 1
ATOM 1614 N N . SER B 1 98 ? -1.619 -44.469 -28.297 1 91.5 98 SER B N 1
ATOM 1615 C CA . SER B 1 98 ? -0.962 -45 -29.469 1 91.5 98 SER B CA 1
ATOM 1616 C C . SER B 1 98 ? -0.471 -46.438 -29.219 1 91.5 98 SER B C 1
ATOM 1618 O O . SER B 1 98 ? -0.067 -47.125 -30.156 1 91.5 98 SER B O 1
ATOM 1620 N N . VAL B 1 99 ? -0.451 -47.062 -27.984 1 79.88 99 VAL B N 1
ATOM 1621 C CA . VAL B 1 99 ? -0.07 -48.438 -27.641 1 79.88 99 VAL B CA 1
ATOM 1622 C C . VAL B 1 99 ? -1.309 -49.312 -27.609 1 79.88 99 VAL B C 1
ATOM 1624 O O . VAL B 1 99 ? -1.402 -50.281 -28.359 1 79.88 99 VAL B O 1
#

pLDDT: mean 82.2, std 23.04, range [27.44, 98.88]

Solvent-accessible surface area (backbone atoms only — not comparable to full-atom values): 11233 Å² total; per-residue (Å²): 133,85,80,74,78,75,76,76,74,78,74,75,72,71,78,68,78,74,74,67,77,81,70,75,80,74,66,53,71,72,53,47,39,53,53,50,52,50,51,42,51,51,50,49,53,50,40,53,52,50,49,53,50,35,52,49,36,49,52,50,28,52,51,30,43,54,51,23,54,51,26,45,51,48,30,53,52,43,50,54,51,34,52,52,32,48,52,50,30,54,52,39,48,55,52,56,71,70,102,131,85,75,72,77,72,76,74,72,78,73,76,71,69,77,68,77,71,74,66,75,80,70,74,80,76,64,52,71,71,53,47,39,53,53,49,50,50,51,41,52,52,50,49,53,51,40,52,51,50,50,53,50,36,52,50,36,50,52,50,27,52,51,30,44,52,50,24,53,52,27,45,51,49,29,53,52,44,49,54,51,32,51,52,34,48,52,50,32,52,52,38,48,53,52,54,74,71,108

Foldseek 3Di:
DPPDPPPPPPPPPPPPPPPDPDDPPDDDPVRVVVVVVVVVVVVVVVVVVVVVVVVVVVVVVVVVVVVVVVVVVVVVVVVVVVVVVVVVVVVVVVVVVVD/DPPPPPPPPPPPPPPPPPPDPDPPPPDDPVRVVVVVVVVVVVVVVVVVVVVVVVVVVVVVVVVVVVVVVVVVVVVVVVVVVVVVVVVVVVVVVVVVVVD

Sequence (198 aa):
GICGARTMYPQGRHPTPHQAPGQPFKFTIPESLDRIKEEFRFLQAQYHSLKLECEKLASEKTEMQRHYVMYYEMSYGLNIEMHKQVSLTHSSLSLLYSVGICGARTMYPQGRHPTPHQAPGQPFKFTIPESLDRIKEEFRFLQAQYHSLKLECEKLASEKTEMQRHYVMYYEMSYGLNIEMHKQVSLTHSSLSLLYSV

Radius of gyration: 43.3 Å; Cα contacts (8 Å, |Δi|>4): 105; chains: 2; bounding box: 155×102×58 Å

Secondary structure (DSSP, 8-state):
--------------------S-------HHHHHHHHHHHHHHHHHHHHHHHHHHHHHHHHHHHHHHHHHHHHHHHHHHHHHHHHHHHHHHHHHHHHHH-/--------------------S-------HHHHHHHHHHHHHHHHHHHHHHHHHHHHHHHHHHHHHHHHHHHHHHHHHHHHHHHHHHHHHHHHHHHHHH-